Protein AF-A0A2V7Q7N5-F1 (afdb_monomer_lite)

pLDDT: mean 84.01, std 12.99, range [42.53, 97.25]

Radius of gyration: 24.1 Å; chains: 1; bounding box: 47×84×58 Å

Sequence (185 aa):
MAVRPLYDATTVRLKSSLTTWRRSVLQRFTAVDVVTLLYVAVATAAVLAFSGHDHASWDLLLTAHALLVTLVLIAPLARQAGPVGRFLGDWYPMLLLGALYAEVGVLNVDLGYQHDQVIQRLELWVFGSQLSYRWIREMPNPLLSWVLHACYLAYYAILYASPLGLWFSGRRDAARRTIFAVMVT

Structure (mmCIF, N/CA/C/O backbone):
data_AF-A0A2V7Q7N5-F1
#
_entry.id   AF-A0A2V7Q7N5-F1
#
loop_
_atom_site.group_PDB
_atom_site.id
_atom_site.type_symbol
_atom_site.label_atom_id
_atom_site.label_alt_id
_atom_site.label_comp_id
_atom_site.label_asym_id
_atom_site.label_entity_id
_atom_site.label_seq_id
_atom_site.pdbx_PDB_ins_code
_atom_site.Cartn_x
_atom_site.Cartn_y
_atom_site.Cartn_z
_atom_site.occupancy
_atom_site.B_iso_or_equiv
_atom_site.auth_seq_id
_atom_site.auth_comp_id
_atom_site.auth_asym_id
_atom_site.auth_atom_id
_atom_site.pdbx_PDB_model_num
ATOM 1 N N . MET A 1 1 ? -28.076 -61.919 15.377 1.00 42.53 1 MET A N 1
ATOM 2 C CA . MET A 1 1 ? -26.850 -61.313 15.939 1.00 42.53 1 MET A CA 1
ATOM 3 C C . MET A 1 1 ? -26.623 -59.992 15.208 1.00 42.53 1 MET A C 1
ATOM 5 O O . MET A 1 1 ? -26.161 -60.007 14.078 1.00 42.53 1 MET A O 1
ATOM 9 N N . ALA A 1 2 ? -27.106 -58.874 15.759 1.00 45.53 2 ALA A N 1
ATOM 10 C CA . ALA A 1 2 ? -27.069 -57.571 15.089 1.00 45.53 2 ALA A CA 1
ATOM 11 C C . ALA A 1 2 ? -25.802 -56.813 15.504 1.00 45.53 2 ALA A C 1
ATOM 13 O O . ALA A 1 2 ? -25.677 -56.389 16.652 1.00 45.53 2 ALA A O 1
ATOM 14 N N . VAL A 1 3 ? -24.858 -56.670 14.575 1.00 51.75 3 VAL A N 1
ATOM 15 C CA . VAL A 1 3 ? -23.660 -55.843 14.747 1.00 51.75 3 VAL A CA 1
ATOM 16 C C . VAL A 1 3 ? -24.106 -54.381 14.687 1.00 51.75 3 VAL A C 1
ATOM 18 O O . VAL A 1 3 ? -24.430 -53.868 13.619 1.00 51.75 3 VAL A O 1
ATOM 21 N N . ARG A 1 4 ? -24.184 -53.712 15.843 1.00 49.56 4 ARG A N 1
ATOM 22 C CA . ARG A 1 4 ? -24.338 -52.253 15.891 1.00 49.56 4 ARG A CA 1
ATOM 23 C C . ARG A 1 4 ? -23.038 -51.631 15.371 1.00 49.56 4 ARG A C 1
ATOM 25 O O . ARG A 1 4 ? -21.993 -51.914 15.957 1.00 49.56 4 ARG A O 1
ATOM 32 N N . PRO A 1 5 ? -23.063 -50.792 14.322 1.00 54.00 5 PRO A N 1
ATOM 33 C CA . PRO A 1 5 ? -21.882 -50.034 13.954 1.00 54.00 5 PRO A CA 1
ATOM 34 C C . PRO A 1 5 ? -21.575 -49.076 15.106 1.00 54.00 5 PRO A C 1
ATOM 36 O O . PRO A 1 5 ? -22.459 -48.355 15.578 1.00 54.00 5 PRO A O 1
ATOM 39 N N . LEU A 1 6 ? -20.336 -49.115 15.593 1.00 54.38 6 LEU A N 1
ATOM 40 C CA . LEU A 1 6 ? -19.803 -48.178 16.573 1.00 54.38 6 LEU A CA 1
ATOM 41 C C . LEU A 1 6 ? -19.786 -46.795 15.903 1.00 54.38 6 LEU A C 1
ATOM 43 O O . LEU A 1 6 ? -18.828 -46.424 15.232 1.00 54.38 6 LEU A O 1
ATOM 47 N N . TYR A 1 7 ? -20.909 -46.082 15.979 1.00 55.09 7 TYR A N 1
ATOM 48 C CA . TYR A 1 7 ? -21.031 -44.730 15.457 1.00 55.09 7 TYR A CA 1
ATOM 49 C C . TYR A 1 7 ? -20.081 -43.861 16.279 1.00 55.09 7 TYR A C 1
ATOM 51 O O . TYR A 1 7 ? -20.274 -43.666 17.479 1.00 55.09 7 TYR A O 1
ATOM 59 N N . ASP A 1 8 ? -19.005 -43.432 15.635 1.00 58.22 8 ASP A N 1
ATOM 60 C CA . ASP A 1 8 ? -17.850 -42.770 16.225 1.00 58.22 8 ASP A CA 1
ATOM 61 C C . ASP A 1 8 ? -18.215 -41.343 16.682 1.00 58.22 8 ASP A C 1
ATOM 63 O O . ASP A 1 8 ? -17.939 -40.328 16.041 1.00 58.22 8 ASP A O 1
ATOM 67 N N . ALA A 1 9 ? -18.935 -41.266 17.804 1.00 60.16 9 ALA A N 1
ATOM 68 C CA . ALA A 1 9 ? -19.423 -40.027 18.408 1.00 60.16 9 ALA A CA 1
ATOM 69 C C . ALA A 1 9 ? -18.274 -39.064 18.762 1.00 60.16 9 ALA A C 1
ATOM 71 O O . ALA A 1 9 ? -18.449 -37.844 18.776 1.00 60.16 9 ALA A O 1
ATOM 72 N N . THR A 1 10 ? -17.083 -39.612 18.998 1.00 61.56 10 THR A N 1
ATOM 73 C CA . THR A 1 10 ? -15.829 -38.899 19.244 1.00 61.56 10 THR A CA 1
ATOM 74 C C . THR A 1 10 ? -15.374 -38.087 18.036 1.00 61.56 10 THR A C 1
ATOM 76 O O . THR A 1 10 ? -15.098 -36.893 18.183 1.00 61.56 10 THR A O 1
ATOM 79 N N . THR A 1 11 ? -15.355 -38.669 16.832 1.00 61.25 11 THR A N 1
ATOM 80 C CA . THR A 1 11 ? -14.948 -37.933 15.623 1.00 61.25 11 THR A CA 1
ATOM 81 C C . THR A 1 11 ? -15.978 -36.894 15.192 1.00 61.25 11 THR A C 1
ATOM 83 O O . THR A 1 11 ? -15.596 -35.819 14.723 1.00 61.25 11 THR A O 1
ATOM 86 N N . VAL A 1 12 ? -17.272 -37.138 15.422 1.00 62.97 12 VAL A N 1
ATOM 87 C CA . VAL A 1 12 ? -18.334 -36.142 15.186 1.00 62.97 12 VAL A CA 1
ATOM 88 C C . VAL A 1 12 ? -18.193 -34.945 16.135 1.00 62.97 12 VAL A C 1
ATOM 90 O O . VAL A 1 12 ? -18.276 -33.797 15.691 1.00 62.97 12 VAL A O 1
ATOM 93 N N . ARG A 1 13 ? -17.912 -35.185 17.424 1.00 63.94 13 ARG A N 1
ATOM 94 C CA . ARG A 1 13 ? -17.726 -34.127 18.432 1.00 63.94 13 ARG A CA 1
ATOM 95 C C . ARG A 1 13 ? -16.475 -33.287 18.167 1.00 63.94 13 ARG A C 1
ATOM 97 O O . ARG A 1 13 ? -16.548 -32.065 18.232 1.00 63.94 13 ARG A O 1
ATOM 104 N N . LEU A 1 14 ? -15.362 -33.917 17.787 1.00 65.19 14 LEU A N 1
ATOM 105 C CA . LEU A 1 14 ? -14.126 -33.228 17.387 1.00 65.19 14 LEU A CA 1
ATOM 106 C C . LEU A 1 14 ? -14.324 -32.359 16.139 1.00 65.19 14 LEU A C 1
ATOM 108 O O . LEU A 1 14 ? -13.950 -31.186 16.144 1.00 65.19 14 LEU A O 1
ATOM 112 N N . LYS A 1 15 ? -14.966 -32.894 15.091 1.00 63.59 15 LYS A N 1
ATOM 113 C CA . LYS A 1 15 ? -15.285 -32.124 13.876 1.00 63.59 15 LYS A CA 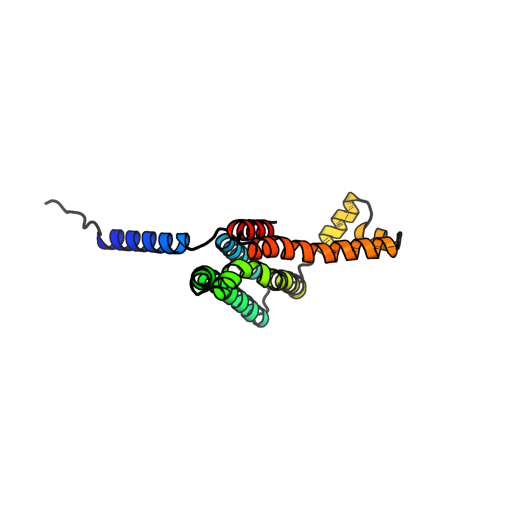1
ATOM 114 C C . LYS A 1 15 ? -16.190 -30.929 14.189 1.00 63.59 15 LYS A C 1
ATOM 116 O O . LYS A 1 15 ? -15.906 -29.825 13.734 1.00 63.59 15 LYS A O 1
ATOM 121 N N . SER A 1 16 ? -17.216 -31.130 15.020 1.00 67.25 16 SER A N 1
ATOM 122 C CA . SER A 1 16 ? -18.122 -30.081 15.511 1.00 67.25 16 SER A CA 1
ATOM 123 C C . SER A 1 16 ? -17.376 -28.971 16.266 1.00 67.25 16 SER A C 1
ATOM 125 O O . SER A 1 16 ? -17.521 -27.787 15.937 1.00 67.25 16 SER A O 1
ATOM 127 N N . SER A 1 17 ? -16.517 -29.325 17.224 1.00 66.31 17 SER A N 1
ATOM 128 C CA . SER A 1 17 ? -15.721 -28.357 17.986 1.00 66.31 17 SER A CA 1
ATOM 129 C C . SER A 1 17 ? -14.757 -27.566 17.097 1.00 66.31 17 SER A C 1
ATOM 131 O O . SER A 1 17 ? -14.690 -26.343 17.216 1.00 66.31 17 SER A O 1
ATOM 133 N N . LEU A 1 18 ? -14.091 -28.224 16.143 1.00 67.75 18 LEU A N 1
ATOM 134 C CA . LEU A 1 18 ? -13.202 -27.569 15.178 1.00 67.75 18 LEU A CA 1
ATOM 135 C C . LEU A 1 18 ? -13.956 -26.607 14.257 1.00 67.75 18 LEU A C 1
ATOM 137 O O . LEU A 1 18 ? -13.499 -25.487 14.039 1.00 67.75 18 LEU A O 1
ATOM 141 N N . THR A 1 19 ? -15.133 -26.992 13.753 1.00 69.12 19 THR A N 1
ATOM 142 C CA . THR A 1 19 ? -15.960 -26.086 12.939 1.00 69.12 19 THR A CA 1
ATOM 143 C C . THR A 1 19 ? -16.448 -24.876 13.728 1.00 69.12 19 THR A C 1
ATOM 145 O O . THR A 1 19 ? -16.479 -23.773 13.189 1.00 69.12 19 THR A O 1
ATOM 148 N N . THR A 1 20 ? -16.778 -25.053 15.008 1.00 66.69 20 THR A N 1
ATOM 149 C CA . THR A 1 20 ? -17.287 -23.975 15.868 1.00 66.69 20 THR A CA 1
ATOM 150 C C . THR A 1 20 ? -16.176 -22.989 16.226 1.00 66.69 20 THR A C 1
ATOM 152 O O . THR A 1 20 ? -16.359 -21.778 16.113 1.00 66.69 20 THR A O 1
ATOM 155 N N . TRP A 1 21 ? -14.995 -23.504 16.569 1.00 62.97 21 TRP A N 1
ATOM 156 C CA . TRP A 1 21 ? -13.795 -22.705 16.805 1.00 62.97 21 TRP A CA 1
ATOM 157 C C . TRP A 1 21 ? -13.349 -21.958 15.544 1.00 62.97 21 TRP A C 1
ATOM 159 O O . TRP A 1 21 ? -13.151 -20.748 15.577 1.00 62.97 21 TRP A O 1
ATOM 169 N N . ARG A 1 22 ? -13.290 -22.640 14.394 1.00 65.19 22 ARG A N 1
ATOM 170 C CA . ARG A 1 22 ? -12.943 -22.013 13.112 1.00 65.19 22 ARG A CA 1
ATOM 171 C C . ARG A 1 22 ? -13.924 -20.896 12.756 1.00 65.19 22 ARG A C 1
ATOM 173 O O . ARG A 1 22 ? -13.504 -19.843 12.293 1.00 65.19 22 ARG A O 1
ATOM 180 N N . ARG A 1 23 ? -15.221 -21.089 13.011 1.00 64.12 23 ARG A N 1
ATOM 181 C CA . ARG A 1 23 ? -16.247 -20.065 12.778 1.00 64.12 23 ARG A CA 1
ATOM 182 C C . ARG A 1 23 ? -16.091 -18.870 13.718 1.00 64.12 23 ARG A C 1
ATOM 184 O O . ARG A 1 23 ? -16.234 -17.748 13.252 1.00 64.12 23 ARG A O 1
ATOM 191 N N . SER A 1 24 ? -15.756 -19.082 14.993 1.00 64.50 24 SER A N 1
ATOM 192 C CA . SER A 1 24 ? -15.551 -17.980 15.948 1.00 64.50 24 SER A CA 1
ATOM 193 C C . SER A 1 24 ? -14.288 -17.171 15.643 1.00 64.50 24 SER A C 1
ATOM 195 O O . SER A 1 24 ? -14.292 -15.949 15.771 1.00 64.50 24 SER A O 1
ATOM 197 N N . VAL A 1 25 ? -13.230 -17.838 15.178 1.00 65.75 25 VAL A N 1
ATOM 198 C CA . VAL A 1 25 ? -12.005 -17.196 14.695 1.00 65.75 25 VAL A CA 1
ATOM 199 C C . VAL A 1 25 ? -12.305 -16.383 13.434 1.00 65.75 25 VAL A C 1
ATOM 201 O O . VAL A 1 25 ? -12.010 -15.193 13.401 1.00 65.75 25 VAL A O 1
ATOM 204 N N . LEU A 1 26 ? -12.984 -16.974 12.444 1.00 66.69 26 LEU A N 1
ATOM 205 C CA . LEU A 1 26 ? -13.380 -16.290 11.205 1.00 66.69 26 LEU A CA 1
ATOM 206 C C . LEU A 1 26 ? -14.331 -15.109 11.440 1.00 66.69 26 LEU A C 1
ATOM 208 O O . LEU A 1 26 ? -14.227 -14.107 10.745 1.00 66.69 26 LEU A O 1
ATOM 212 N N . GLN A 1 27 ? -15.208 -15.176 12.443 1.00 73.62 27 GLN A N 1
ATOM 213 C CA . GLN A 1 27 ? -16.100 -14.068 12.808 1.00 73.62 27 GLN A CA 1
ATOM 214 C C . GLN A 1 27 ? -15.366 -12.832 13.342 1.00 73.62 27 GLN A C 1
ATOM 216 O O . GLN A 1 27 ? -15.937 -11.744 13.346 1.00 73.62 27 GLN A O 1
ATOM 221 N N . ARG A 1 28 ? -14.121 -12.977 13.809 1.00 80.38 28 ARG A N 1
ATOM 222 C CA . ARG A 1 28 ? -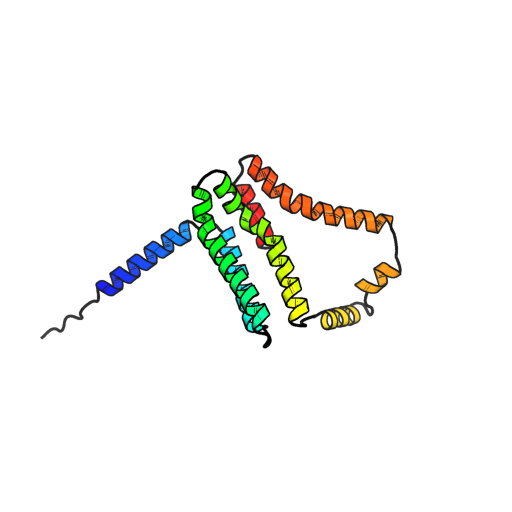13.309 -11.851 14.295 1.00 80.38 28 ARG A CA 1
ATOM 223 C C . ARG A 1 28 ? -12.566 -11.134 13.172 1.00 80.38 28 ARG A C 1
ATOM 225 O O . ARG A 1 28 ? -12.126 -10.002 13.372 1.00 80.38 28 ARG A O 1
ATOM 232 N N . PHE A 1 29 ? -12.415 -11.784 12.022 1.00 85.62 29 PHE A N 1
ATOM 233 C CA . PHE A 1 29 ? -11.744 -11.206 10.871 1.00 85.62 29 PHE A CA 1
ATOM 234 C C . PHE A 1 29 ? -12.670 -10.256 10.120 1.00 85.62 29 PHE A C 1
ATOM 236 O O . PHE A 1 29 ? -13.846 -10.528 9.883 1.00 85.62 29 PHE A O 1
ATOM 243 N N . THR A 1 30 ? -12.110 -9.120 9.731 1.00 89.62 30 THR A N 1
ATOM 244 C CA . THR A 1 30 ? -12.753 -8.184 8.814 1.00 89.62 30 THR A CA 1
ATOM 245 C C . THR A 1 30 ? -12.475 -8.599 7.368 1.00 89.62 30 THR A C 1
ATOM 247 O O . THR A 1 30 ? -11.542 -9.355 7.099 1.00 89.62 30 THR A O 1
ATOM 250 N N . ALA A 1 31 ? -13.250 -8.076 6.411 1.00 89.75 31 ALA A N 1
ATOM 251 C CA . ALA A 1 31 ? -13.007 -8.321 4.984 1.00 89.75 31 ALA A CA 1
ATOM 252 C C . ALA A 1 31 ? -11.587 -7.907 4.550 1.00 89.75 31 ALA A C 1
ATOM 254 O O . ALA A 1 31 ? -10.972 -8.583 3.732 1.00 89.75 31 ALA A O 1
ATOM 255 N N . VAL A 1 32 ? -11.056 -6.840 5.156 1.00 91.00 32 VAL A N 1
ATOM 256 C CA . VAL A 1 32 ? -9.676 -6.373 4.967 1.00 91.00 32 VAL A CA 1
ATOM 257 C C . VAL A 1 32 ? -8.676 -7.461 5.342 1.00 91.00 32 VAL A C 1
ATOM 259 O O . VAL A 1 32 ? -7.758 -7.732 4.584 1.00 91.00 32 VAL A O 1
ATOM 262 N N . ASP A 1 33 ? -8.875 -8.133 6.475 1.00 92.31 33 ASP A N 1
ATOM 263 C CA . ASP A 1 33 ? -7.948 -9.173 6.921 1.00 92.31 33 ASP A CA 1
ATOM 264 C C . ASP A 1 33 ? -7.956 -10.395 6.001 1.00 92.31 33 ASP A C 1
ATOM 266 O O . ASP A 1 33 ? -6.910 -10.976 5.727 1.00 92.31 33 ASP A O 1
ATOM 270 N N . VAL A 1 34 ? -9.135 -10.767 5.499 1.00 91.31 34 VAL A N 1
ATOM 271 C CA . VAL A 1 34 ? -9.277 -11.876 4.550 1.00 91.31 34 VAL A CA 1
ATOM 272 C C . VAL A 1 34 ? -8.568 -11.556 3.237 1.00 91.31 34 VAL A C 1
ATOM 274 O O . VAL A 1 34 ? -7.844 -12.405 2.724 1.00 91.31 34 VAL A O 1
ATOM 277 N N . VAL A 1 35 ? -8.741 -10.339 2.712 1.00 91.56 35 VAL A N 1
ATOM 278 C CA . VAL A 1 35 ? -8.057 -9.904 1.486 1.00 91.56 35 VAL A CA 1
ATOM 279 C C . VAL A 1 35 ? -6.551 -9.833 1.693 1.00 91.56 35 VAL A C 1
ATOM 281 O O . VAL A 1 35 ? -5.823 -10.338 0.847 1.00 91.56 35 VAL A O 1
ATOM 284 N N . THR A 1 36 ? -6.069 -9.305 2.820 1.00 91.19 36 THR A N 1
ATOM 285 C CA . THR A 1 36 ? -4.625 -9.273 3.088 1.00 91.19 36 THR A CA 1
ATOM 286 C C . THR A 1 36 ? -4.046 -10.682 3.202 1.00 91.19 36 THR A C 1
ATOM 288 O O . THR A 1 36 ? -2.997 -10.950 2.630 1.00 91.19 36 THR A O 1
ATOM 291 N N . LEU A 1 37 ? -4.727 -11.617 3.877 1.00 92.38 37 LEU A N 1
ATOM 292 C CA . LEU A 1 37 ? -4.284 -13.017 3.930 1.00 92.38 37 LEU A CA 1
ATOM 293 C C . LEU A 1 37 ? -4.269 -13.668 2.548 1.00 92.38 37 LEU A C 1
ATOM 295 O O . LEU A 1 37 ? -3.335 -14.402 2.239 1.00 92.38 37 LEU A O 1
ATOM 299 N N . LEU A 1 38 ? -5.287 -13.408 1.724 1.00 92.50 38 LEU A N 1
ATOM 300 C CA . LEU A 1 38 ? -5.333 -13.908 0.354 1.00 92.50 38 LEU A CA 1
ATOM 301 C C . LEU A 1 38 ? -4.178 -13.340 -0.473 1.00 92.50 38 LEU A C 1
ATOM 303 O O . LEU A 1 38 ? -3.493 -14.104 -1.144 1.00 92.50 38 LEU A O 1
ATOM 307 N N . TYR A 1 39 ? -3.936 -12.031 -0.384 1.00 90.19 39 TYR A N 1
ATOM 308 C CA . TYR A 1 39 ? -2.818 -11.370 -1.047 1.00 90.19 39 TYR A CA 1
ATOM 309 C C . TYR A 1 39 ? -1.487 -11.992 -0.624 1.00 90.19 39 TYR A C 1
ATOM 311 O O . TYR A 1 39 ? -0.736 -12.443 -1.478 1.00 90.19 39 TYR A O 1
ATOM 319 N N . VAL A 1 40 ? -1.229 -12.106 0.684 1.00 91.25 40 VAL A N 1
ATOM 320 C CA . VAL A 1 40 ? 0.013 -12.692 1.214 1.00 91.25 40 VAL A CA 1
ATOM 321 C C . VAL A 1 40 ? 0.158 -14.153 0.789 1.00 91.25 40 VAL A C 1
ATOM 323 O O . VAL A 1 40 ? 1.257 -14.580 0.455 1.00 91.25 40 VAL A O 1
ATOM 326 N N . ALA A 1 41 ? -0.928 -14.930 0.747 1.00 91.88 41 ALA A N 1
ATOM 327 C CA . ALA A 1 41 ? -0.886 -16.312 0.273 1.00 91.88 41 ALA A CA 1
ATOM 328 C C . ALA A 1 41 ? -0.536 -16.402 -1.219 1.00 91.88 41 ALA A C 1
ATOM 330 O O . ALA A 1 41 ? 0.283 -17.235 -1.603 1.00 91.88 41 ALA A O 1
ATOM 331 N N . VAL A 1 42 ? -1.128 -15.540 -2.051 1.00 89.81 42 VAL A N 1
ATOM 332 C CA . VAL A 1 42 ? -0.826 -15.462 -3.487 1.00 89.81 42 VAL A CA 1
ATOM 333 C C . VAL A 1 42 ? 0.607 -14.987 -3.713 1.00 89.81 42 VAL A C 1
ATOM 335 O O . VAL A 1 42 ? 1.312 -15.606 -4.502 1.00 89.81 42 VAL A O 1
ATOM 338 N N . ALA A 1 43 ? 1.057 -13.958 -2.992 1.00 87.19 43 ALA A N 1
ATOM 339 C CA . ALA A 1 43 ? 2.431 -13.466 -3.032 1.00 87.19 43 ALA A CA 1
ATOM 340 C C . ALA A 1 43 ? 3.415 -14.574 -2.637 1.00 87.19 43 ALA A C 1
ATOM 342 O O . ALA A 1 43 ? 4.281 -14.920 -3.430 1.00 87.19 43 ALA A O 1
ATOM 343 N N . THR A 1 44 ? 3.192 -15.252 -1.505 1.00 88.00 44 THR A N 1
ATOM 344 C CA . THR A 1 44 ? 4.021 -16.393 -1.072 1.00 88.00 44 THR A CA 1
ATOM 345 C C . THR A 1 44 ? 4.056 -17.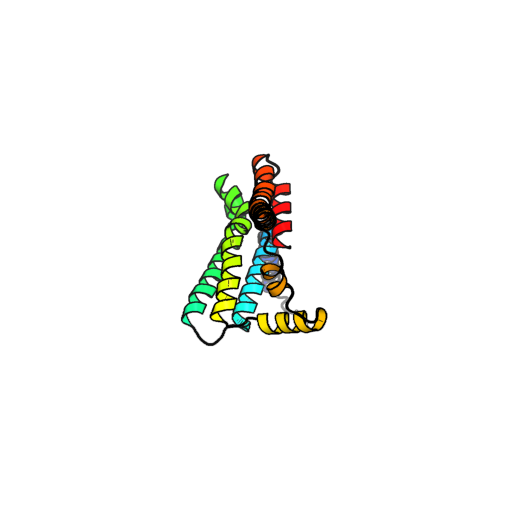497 -2.130 1.00 88.00 44 THR A C 1
ATOM 347 O O . THR A 1 44 ? 5.108 -18.068 -2.398 1.00 88.00 44 THR A O 1
ATOM 350 N N . ALA A 1 45 ? 2.913 -17.831 -2.736 1.00 87.31 45 ALA A N 1
ATOM 351 C CA . ALA A 1 45 ? 2.855 -18.854 -3.775 1.00 87.31 45 ALA A CA 1
ATOM 352 C C . ALA A 1 45 ? 3.612 -18.428 -5.039 1.00 87.31 45 ALA A C 1
ATOM 354 O O . ALA A 1 45 ? 4.302 -19.253 -5.631 1.00 87.31 45 ALA A O 1
ATOM 355 N N . ALA A 1 46 ? 3.506 -17.158 -5.435 1.00 81.56 46 ALA A N 1
ATOM 356 C CA . ALA A 1 46 ? 4.244 -16.601 -6.561 1.00 81.56 46 ALA A CA 1
ATOM 357 C C . ALA A 1 46 ? 5.749 -16.609 -6.287 1.00 81.56 46 ALA A C 1
ATOM 359 O O . ALA A 1 46 ? 6.498 -17.081 -7.134 1.00 81.56 46 ALA A O 1
ATOM 360 N N . VAL A 1 47 ? 6.168 -16.182 -5.091 1.00 79.12 47 VAL A N 1
ATOM 361 C CA . VAL A 1 47 ? 7.538 -16.325 -4.590 1.00 79.12 47 VAL A CA 1
ATOM 362 C C . VAL A 1 47 ? 7.968 -17.775 -4.796 1.00 79.12 47 VAL A C 1
ATOM 364 O O . VAL A 1 47 ? 8.738 -18.039 -5.704 1.00 79.12 47 VAL A O 1
ATOM 367 N N . LEU A 1 48 ? 7.351 -18.740 -4.108 1.00 82.50 48 LEU A N 1
ATOM 368 C CA . LEU A 1 48 ? 7.725 -20.159 -4.189 1.00 82.50 48 LEU A CA 1
ATOM 369 C C . LEU A 1 48 ? 7.733 -20.747 -5.614 1.00 82.50 48 LEU A C 1
ATOM 371 O O . LEU A 1 48 ? 8.539 -21.632 -5.894 1.00 82.50 48 LEU A O 1
ATOM 375 N N . ALA A 1 49 ? 6.834 -20.307 -6.498 1.00 80.06 49 ALA A N 1
ATOM 376 C CA . ALA A 1 49 ? 6.728 -20.815 -7.866 1.00 80.06 49 ALA A CA 1
ATOM 377 C C . ALA A 1 49 ? 7.778 -20.226 -8.820 1.00 80.06 49 ALA A C 1
ATOM 379 O O . ALA A 1 49 ? 8.201 -20.910 -9.752 1.00 80.06 49 ALA A O 1
ATOM 380 N N . PHE A 1 50 ? 8.174 -18.969 -8.611 1.00 73.50 50 PHE A N 1
ATOM 381 C CA . PHE A 1 50 ? 9.100 -18.247 -9.487 1.00 73.50 50 PHE A CA 1
ATOM 382 C C . PHE A 1 50 ? 10.507 -18.098 -8.887 1.00 73.50 50 PHE A C 1
ATOM 384 O O . PHE A 1 50 ? 11.413 -17.643 -9.582 1.00 73.50 50 PHE A O 1
ATOM 391 N N . SER A 1 51 ? 10.717 -18.535 -7.641 1.00 65.88 51 SER A N 1
ATOM 392 C CA . SER A 1 51 ? 12.007 -18.563 -6.952 1.00 65.88 51 SER A CA 1
ATOM 393 C C . SER A 1 51 ? 13.058 -19.434 -7.645 1.00 65.88 51 SER A C 1
ATOM 395 O O . SER A 1 51 ? 12.910 -20.651 -7.735 1.00 65.88 51 SER A O 1
ATOM 397 N N . GLY A 1 52 ? 14.167 -18.825 -8.081 1.00 61.59 52 GLY A N 1
ATOM 398 C CA . GLY A 1 52 ? 15.402 -19.530 -8.456 1.00 61.59 52 GLY A CA 1
ATOM 399 C C . GLY A 1 52 ? 16.162 -20.134 -7.255 1.00 61.59 52 GLY A C 1
ATOM 400 O O . GLY A 1 52 ? 15.700 -20.097 -6.122 1.00 61.59 52 GLY A O 1
ATOM 401 N N . HIS A 1 53 ? 17.366 -20.674 -7.483 1.00 60.31 53 HIS A N 1
ATOM 402 C CA . HIS A 1 53 ? 18.113 -21.507 -6.515 1.00 60.31 53 HIS A CA 1
ATOM 403 C C . HIS A 1 53 ? 18.846 -20.758 -5.365 1.00 60.31 53 HIS A C 1
ATOM 405 O O . HIS A 1 53 ? 19.584 -21.394 -4.615 1.00 60.31 53 HIS A O 1
ATOM 411 N N . ASP A 1 54 ? 18.709 -19.435 -5.204 1.00 66.19 54 ASP A N 1
ATOM 412 C CA . ASP A 1 54 ? 19.531 -18.665 -4.242 1.00 66.19 54 ASP A CA 1
ATOM 413 C C . ASP A 1 54 ? 18.964 -18.598 -2.804 1.00 66.19 54 ASP A C 1
ATOM 415 O O . ASP A 1 54 ? 18.284 -17.653 -2.425 1.00 66.19 54 ASP A O 1
ATOM 419 N N . HIS A 1 55 ? 19.239 -19.616 -1.987 1.00 63.06 55 HIS A N 1
ATOM 420 C CA . HIS A 1 55 ? 18.621 -19.878 -0.672 1.00 63.06 55 HIS A CA 1
ATOM 421 C C . HIS A 1 55 ? 18.630 -18.740 0.377 1.00 63.06 55 HIS A C 1
ATOM 423 O O . HIS A 1 55 ? 17.688 -18.656 1.163 1.00 63.06 55 HIS A O 1
ATOM 429 N N . ALA A 1 56 ? 19.630 -17.852 0.413 1.00 66.94 56 ALA A N 1
ATOM 430 C CA . ALA A 1 56 ? 19.795 -16.913 1.536 1.00 66.94 56 ALA A CA 1
ATOM 431 C C . ALA A 1 56 ? 18.808 -15.726 1.528 1.00 66.94 56 ALA A C 1
ATOM 433 O O . ALA A 1 56 ? 18.341 -15.297 2.585 1.00 66.94 56 ALA A O 1
ATOM 434 N N . SER A 1 57 ? 18.466 -15.190 0.353 1.00 69.12 57 SER A N 1
ATOM 435 C CA . SER A 1 57 ? 17.461 -14.123 0.214 1.00 69.12 57 SER A CA 1
ATOM 436 C C . SER A 1 57 ? 16.033 -14.657 0.409 1.00 69.12 57 SER A C 1
ATOM 438 O O . SER A 1 57 ? 15.165 -13.943 0.921 1.00 69.12 57 SER A O 1
ATOM 440 N N . TRP A 1 58 ? 15.805 -15.941 0.102 1.00 76.00 58 TRP A N 1
ATOM 441 C CA . TRP A 1 58 ? 14.521 -16.619 0.306 1.00 76.00 58 TRP A CA 1
ATOM 442 C C . TRP A 1 58 ? 14.145 -16.758 1.774 1.00 76.00 58 TRP A C 1
ATOM 444 O O . TRP A 1 58 ? 12.990 -16.520 2.123 1.00 76.00 58 TRP A O 1
ATOM 454 N N . ASP A 1 59 ? 15.101 -17.093 2.642 1.00 80.88 59 ASP A N 1
ATOM 455 C CA . ASP A 1 59 ? 14.834 -17.245 4.074 1.00 80.88 59 ASP A CA 1
ATOM 456 C C . ASP A 1 59 ? 14.324 -15.933 4.684 1.00 80.88 59 ASP A C 1
ATOM 458 O O . ASP A 1 59 ? 13.380 -15.932 5.480 1.00 80.88 59 ASP A O 1
ATOM 462 N N . LEU A 1 60 ? 14.885 -14.795 4.258 1.00 83.94 60 LEU A N 1
ATOM 463 C CA . LEU A 1 60 ? 14.436 -13.471 4.687 1.00 83.94 60 LEU A CA 1
ATOM 464 C C . LEU A 1 60 ? 13.023 -13.158 4.170 1.00 83.94 60 LEU A C 1
ATOM 466 O O . LEU A 1 60 ? 12.179 -12.710 4.948 1.00 83.94 60 LEU A O 1
ATOM 470 N N . LEU A 1 61 ? 12.747 -13.418 2.887 1.00 84.25 61 LEU A N 1
ATOM 471 C CA . LEU A 1 61 ? 11.428 -13.188 2.285 1.00 84.25 61 LEU A CA 1
ATOM 472 C C . LEU A 1 61 ? 10.347 -14.066 2.923 1.00 84.25 61 LEU A C 1
ATOM 474 O O . LEU A 1 61 ? 9.281 -13.565 3.280 1.00 84.25 61 LEU A O 1
ATOM 478 N N . LEU A 1 62 ? 10.614 -15.354 3.130 1.00 87.31 62 LEU A N 1
ATOM 479 C CA . LEU A 1 62 ? 9.686 -16.271 3.795 1.00 87.31 62 LEU A CA 1
ATOM 480 C C . LEU A 1 62 ? 9.464 -15.879 5.257 1.00 87.31 62 LEU A C 1
ATOM 482 O O . LEU A 1 62 ? 8.331 -15.923 5.742 1.00 87.31 62 LEU A O 1
ATOM 486 N N . THR A 1 63 ? 10.514 -15.427 5.946 1.00 90.19 63 THR A N 1
ATOM 487 C CA . THR A 1 63 ? 10.389 -14.876 7.301 1.00 90.19 63 THR A CA 1
ATOM 488 C C . THR A 1 63 ? 9.505 -13.630 7.298 1.00 90.19 63 THR A C 1
ATOM 490 O O . THR A 1 63 ? 8.611 -13.517 8.137 1.00 90.19 63 THR A O 1
ATOM 493 N N . ALA A 1 64 ? 9.677 -12.724 6.332 1.00 90.31 64 ALA A N 1
ATOM 494 C CA . ALA A 1 64 ? 8.823 -11.550 6.186 1.00 90.31 64 ALA A CA 1
ATOM 495 C C . ALA A 1 64 ? 7.354 -11.944 5.956 1.00 90.31 64 ALA A C 1
ATOM 497 O O . ALA A 1 64 ? 6.473 -11.417 6.633 1.00 90.31 64 ALA A O 1
ATOM 498 N N . HIS A 1 65 ? 7.079 -12.935 5.105 1.00 92.12 65 HIS A N 1
ATOM 499 C CA . HIS A 1 65 ? 5.725 -13.457 4.891 1.00 92.12 65 HIS A CA 1
ATOM 500 C C . HIS A 1 65 ? 5.132 -14.097 6.151 1.00 92.12 65 HIS A C 1
ATOM 502 O O . HIS A 1 65 ? 3.973 -13.850 6.484 1.00 92.12 65 HIS A O 1
ATOM 508 N N . ALA A 1 66 ? 5.917 -14.869 6.904 1.00 92.62 66 ALA A N 1
ATOM 509 C CA . ALA A 1 66 ? 5.475 -15.441 8.173 1.00 92.62 66 ALA A CA 1
ATOM 510 C C . ALA A 1 66 ? 5.140 -14.349 9.208 1.00 92.62 66 ALA A C 1
ATOM 512 O O . ALA A 1 66 ? 4.135 -14.446 9.922 1.00 92.62 66 ALA A O 1
ATOM 513 N N . LEU A 1 67 ? 5.939 -13.278 9.259 1.00 93.62 67 LEU A N 1
ATOM 514 C CA . LEU A 1 67 ? 5.670 -12.106 10.092 1.00 93.62 67 LEU A CA 1
ATOM 515 C C . LEU A 1 67 ? 4.410 -11.363 9.634 1.00 93.62 67 LEU A C 1
ATOM 517 O O . LEU A 1 67 ? 3.601 -10.986 10.481 1.00 93.62 67 LEU A O 1
ATOM 521 N N . LEU A 1 68 ? 4.195 -11.211 8.324 1.00 92.69 68 LEU A N 1
ATOM 522 C CA . LEU A 1 68 ? 2.979 -10.621 7.758 1.00 92.69 68 LEU A CA 1
ATOM 523 C C . LEU A 1 68 ? 1.741 -11.428 8.148 1.00 92.69 68 LEU A C 1
ATOM 525 O O . LEU A 1 68 ? 0.791 -10.862 8.683 1.00 92.69 68 LEU A O 1
ATOM 529 N N . VAL A 1 69 ? 1.759 -12.752 7.962 1.00 93.31 69 VAL A N 1
ATOM 530 C CA . VAL A 1 69 ? 0.659 -13.631 8.387 1.00 93.31 69 VAL A CA 1
ATOM 531 C C . VAL A 1 69 ? 0.405 -13.468 9.882 1.00 93.31 69 VAL A C 1
ATOM 533 O O . VAL A 1 69 ? -0.735 -13.250 10.288 1.00 93.31 69 VAL A O 1
ATOM 536 N N . THR A 1 70 ? 1.457 -13.505 10.702 1.00 92.94 70 THR A N 1
ATOM 537 C CA . THR A 1 70 ? 1.342 -13.312 12.154 1.00 92.94 70 THR A CA 1
ATOM 538 C C . THR A 1 70 ? 0.688 -11.972 12.482 1.00 92.94 70 THR A C 1
ATOM 540 O O . THR A 1 70 ? -0.239 -11.930 13.291 1.00 92.94 70 THR A O 1
ATOM 543 N N . LEU A 1 71 ? 1.102 -10.896 11.810 1.00 93.25 71 LEU A N 1
ATOM 544 C CA . LEU A 1 71 ? 0.533 -9.561 11.964 1.00 93.25 71 LEU A CA 1
ATOM 545 C C . LEU A 1 71 ? -0.969 -9.539 11.632 1.00 93.25 71 LEU A C 1
ATOM 547 O O . LEU A 1 71 ? -1.754 -8.982 12.403 1.00 93.25 71 LEU A O 1
ATOM 551 N N . VAL A 1 72 ? -1.397 -10.193 10.546 1.00 92.75 72 VAL A N 1
ATOM 552 C CA . VAL A 1 72 ? -2.829 -10.281 10.212 1.00 92.75 72 VAL A CA 1
ATOM 553 C C . VAL A 1 72 ? -3.598 -11.093 11.255 1.00 92.75 72 VAL A C 1
ATOM 555 O O . VAL A 1 72 ? -4.698 -10.707 11.650 1.00 92.75 72 VAL A O 1
ATOM 558 N N . LEU A 1 73 ? -3.023 -12.189 11.759 1.00 91.62 73 LEU A N 1
ATOM 559 C CA . LEU A 1 73 ? -3.664 -13.033 12.771 1.00 91.62 73 LEU A CA 1
ATOM 560 C C . LEU A 1 73 ? -3.843 -12.314 14.119 1.00 91.62 73 LEU A C 1
ATOM 562 O O . LEU A 1 73 ? -4.835 -12.556 14.810 1.00 91.62 73 LEU A O 1
ATOM 566 N N . ILE A 1 74 ? -2.927 -11.412 14.491 1.00 93.12 74 ILE A N 1
ATOM 567 C CA . ILE A 1 74 ? -3.041 -10.618 15.726 1.00 93.12 74 ILE A CA 1
ATOM 568 C C . ILE A 1 74 ? -3.897 -9.356 15.558 1.00 93.12 74 ILE A C 1
ATOM 570 O O . ILE A 1 74 ? -4.379 -8.826 16.561 1.00 93.12 74 ILE A O 1
ATOM 574 N N . ALA A 1 75 ? -4.141 -8.875 14.334 1.00 91.94 75 ALA A N 1
ATOM 575 C CA . ALA A 1 75 ? -4.891 -7.639 14.094 1.00 91.94 75 ALA A CA 1
ATOM 576 C C . ALA A 1 75 ? -6.294 -7.621 14.751 1.00 91.94 75 ALA A C 1
ATOM 578 O O . ALA A 1 75 ? -6.628 -6.626 15.404 1.00 91.94 75 ALA A O 1
ATOM 579 N N . PRO A 1 76 ? -7.110 -8.699 14.711 1.00 90.62 76 PRO A N 1
ATOM 580 C CA . PRO A 1 76 ? -8.389 -8.743 15.424 1.00 90.62 76 PRO A CA 1
ATOM 581 C C . PRO A 1 76 ? -8.268 -8.626 16.949 1.00 90.62 76 PRO A C 1
ATOM 583 O O . PRO A 1 76 ? -9.176 -8.099 17.598 1.00 90.62 76 PRO A O 1
ATOM 586 N N . LEU A 1 77 ? -7.166 -9.120 17.522 1.00 90.25 77 LEU A N 1
ATOM 587 C CA . LEU A 1 77 ? -6.876 -9.025 18.955 1.00 90.25 77 LEU A CA 1
ATOM 588 C C . LEU A 1 77 ? -6.425 -7.605 19.311 1.00 90.25 77 LEU A C 1
ATOM 590 O O . LEU A 1 77 ? -6.937 -7.016 20.263 1.00 90.25 77 LEU A O 1
ATOM 594 N N . ALA A 1 78 ? -5.547 -7.014 18.496 1.00 91.69 78 ALA A N 1
ATOM 595 C CA . ALA A 1 78 ? -5.082 -5.642 18.668 1.00 91.69 78 ALA A CA 1
ATOM 596 C C . ALA A 1 78 ? -6.254 -4.646 18.701 1.00 91.69 78 ALA A C 1
ATOM 598 O O . ALA A 1 78 ? -6.287 -3.759 19.556 1.00 91.69 78 ALA A O 1
ATOM 599 N N . ARG A 1 79 ? -7.288 -4.849 17.866 1.00 91.94 79 ARG A N 1
ATOM 600 C CA . ARG A 1 79 ? -8.489 -3.988 17.843 1.00 91.94 79 ARG A CA 1
ATOM 601 C C . ARG A 1 79 ? -9.269 -3.925 19.159 1.00 91.94 79 ARG A C 1
ATOM 603 O O . ARG A 1 79 ? -10.009 -2.958 19.385 1.00 91.94 79 ARG A O 1
ATOM 610 N N . GLN A 1 80 ? -9.103 -4.931 20.015 1.00 91.00 80 GLN A N 1
ATOM 611 C CA . GLN A 1 80 ? -9.774 -5.054 21.311 1.00 91.00 80 GLN A CA 1
ATOM 612 C C . GLN A 1 80 ? -8.913 -4.547 22.478 1.00 91.00 80 GLN A C 1
ATOM 614 O O . GLN A 1 80 ? -9.457 -4.267 23.541 1.00 91.00 80 GLN A O 1
ATOM 619 N N . ALA A 1 81 ? -7.601 -4.374 22.284 1.00 89.94 81 ALA A N 1
ATOM 620 C CA . ALA A 1 81 ? -6.653 -4.053 23.354 1.00 89.94 81 ALA A CA 1
ATOM 621 C C . ALA A 1 81 ? -6.676 -2.580 23.813 1.00 89.94 81 ALA A C 1
ATOM 623 O O . ALA A 1 81 ? -6.180 -2.264 24.890 1.00 89.94 81 ALA A O 1
ATOM 624 N N . GLY A 1 82 ? -7.231 -1.666 23.010 1.00 91.44 82 GLY A N 1
ATOM 625 C CA . GLY A 1 82 ? -7.322 -0.241 23.346 1.00 91.44 82 GLY A CA 1
ATOM 626 C C . GLY A 1 82 ? -7.320 0.674 22.116 1.00 91.44 82 GLY A C 1
ATOM 627 O O . GLY A 1 82 ? -7.383 0.183 20.987 1.00 91.44 82 GLY A O 1
ATOM 628 N N . PRO A 1 83 ? -7.235 2.007 22.297 1.00 91.00 83 P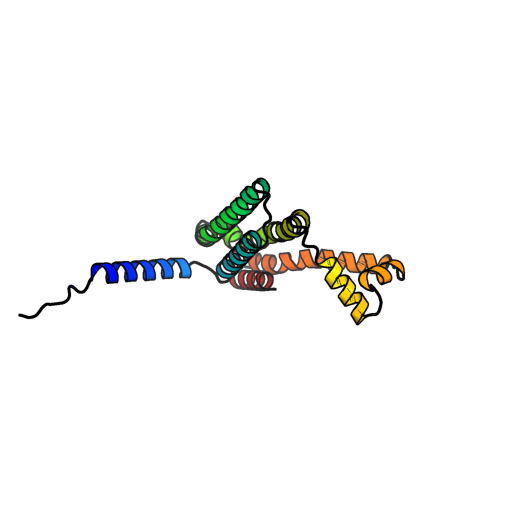RO A N 1
ATOM 629 C CA . PRO A 1 83 ? -7.283 2.971 21.194 1.00 91.00 83 PRO A CA 1
ATOM 630 C C . PRO A 1 83 ? -6.141 2.797 20.185 1.00 91.00 83 PRO A C 1
ATOM 632 O O . PRO A 1 83 ? -6.383 2.782 18.979 1.00 91.00 83 PRO A O 1
ATOM 635 N N . VAL A 1 84 ? -4.912 2.606 20.678 1.00 93.44 84 VAL A N 1
ATOM 636 C CA . VAL A 1 84 ? -3.717 2.407 19.840 1.00 93.44 84 VAL A CA 1
ATOM 637 C C . VAL A 1 84 ? -3.793 1.077 19.096 1.00 93.44 84 VAL A C 1
ATOM 639 O O . VAL A 1 84 ? -3.625 1.043 17.881 1.00 93.44 84 VAL A O 1
ATOM 642 N N . GLY A 1 85 ? -4.127 -0.012 19.796 1.00 93.19 85 GLY A N 1
ATOM 643 C CA . GLY A 1 85 ? -4.291 -1.326 19.171 1.00 93.19 85 GLY A CA 1
ATOM 644 C C . GLY A 1 85 ? -5.399 -1.343 18.113 1.00 93.19 85 GLY A C 1
ATOM 645 O O . GLY A 1 85 ? -5.260 -1.993 17.082 1.00 93.19 85 GLY A O 1
ATOM 646 N N . ARG A 1 86 ? -6.470 -0.566 18.312 1.00 91.62 86 ARG A N 1
ATOM 647 C CA . ARG A 1 86 ? -7.529 -0.370 17.315 1.00 91.62 86 ARG A CA 1
ATOM 648 C C . ARG A 1 86 ? -7.075 0.419 16.105 1.00 91.62 86 ARG A C 1
ATOM 650 O O . ARG A 1 86 ? -7.408 0.015 14.997 1.00 91.62 86 ARG A O 1
ATOM 657 N N . PHE A 1 87 ? -6.306 1.489 16.297 1.00 93.88 87 PHE A N 1
ATOM 658 C CA . PHE A 1 87 ? -5.695 2.200 15.179 1.00 93.88 87 PHE A CA 1
ATOM 659 C C . PHE A 1 87 ? -4.813 1.254 14.366 1.00 93.88 87 PHE A C 1
ATOM 661 O O . PHE A 1 87 ? -5.092 1.042 13.193 1.00 93.88 87 PHE A O 1
ATOM 668 N N . LEU A 1 88 ? -3.832 0.608 15.003 1.00 94.38 88 LEU A N 1
ATOM 669 C CA . LEU A 1 88 ? -2.904 -0.303 14.329 1.00 94.38 88 LEU A CA 1
ATOM 670 C C . LEU A 1 88 ? -3.629 -1.477 13.664 1.00 94.38 88 LEU A C 1
ATOM 672 O O . LEU A 1 88 ? -3.354 -1.792 12.514 1.00 94.38 88 LEU A O 1
ATOM 676 N N . GLY A 1 89 ? -4.605 -2.083 14.340 1.00 93.12 89 GLY A N 1
ATOM 677 C CA . GLY A 1 89 ? -5.390 -3.176 13.778 1.00 93.12 89 GLY A CA 1
ATOM 678 C C . GLY A 1 89 ? -6.268 -2.759 12.593 1.00 93.12 89 GLY A C 1
ATOM 679 O O . GLY A 1 89 ? -6.514 -3.572 11.713 1.00 93.12 89 GLY A O 1
ATOM 680 N N . ASP A 1 90 ? -6.748 -1.517 12.523 1.00 93.06 90 ASP A N 1
ATOM 681 C CA . ASP A 1 90 ? -7.480 -1.022 11.346 1.00 93.06 90 ASP A CA 1
ATOM 682 C C . ASP A 1 90 ? -6.533 -0.558 10.220 1.00 93.06 90 ASP A C 1
ATOM 684 O O . ASP A 1 90 ? -6.888 -0.663 9.048 1.00 93.06 90 ASP A O 1
ATOM 688 N N . TRP A 1 91 ? -5.341 -0.059 10.566 1.00 94.69 91 TRP A N 1
ATOM 689 C CA . TRP A 1 91 ? -4.414 0.615 9.647 1.00 94.69 91 TRP A CA 1
ATOM 690 C C . TRP A 1 91 ? -3.247 -0.229 9.149 1.00 94.69 91 TRP A C 1
ATOM 692 O O . TRP A 1 91 ? -2.581 0.193 8.204 1.00 94.69 91 TRP A O 1
ATOM 702 N N . TYR A 1 92 ? -2.993 -1.405 9.726 1.00 94.00 92 TYR A N 1
ATOM 703 C CA . TYR A 1 92 ? -1.842 -2.220 9.338 1.00 94.00 92 TYR A CA 1
ATOM 704 C C . TYR A 1 92 ? -1.726 -2.475 7.820 1.00 94.00 92 TYR A C 1
ATOM 706 O O . TYR A 1 92 ? -0.602 -2.383 7.341 1.00 94.00 92 TYR A O 1
ATOM 714 N N . PRO A 1 93 ? -2.795 -2.684 7.014 1.00 92.25 93 PRO A N 1
ATOM 715 C CA . PRO A 1 93 ? -2.622 -2.911 5.576 1.00 92.25 93 PRO A CA 1
ATOM 716 C C . PRO A 1 93 ? -2.073 -1.671 4.860 1.00 92.25 93 PRO A C 1
ATOM 718 O O . PRO A 1 93 ? -1.201 -1.775 4.006 1.00 92.25 93 PRO A O 1
ATOM 721 N N . MET A 1 94 ? -2.519 -0.476 5.266 1.00 93.19 94 MET A N 1
ATOM 722 C CA . MET A 1 94 ? -2.018 0.795 4.727 1.00 93.19 94 MET A CA 1
ATOM 723 C C . MET A 1 94 ? -0.561 1.055 5.123 1.00 93.19 94 MET A C 1
ATOM 725 O O . MET A 1 94 ? 0.190 1.650 4.352 1.00 93.19 94 MET A O 1
ATOM 729 N N . LEU A 1 95 ? -0.161 0.632 6.327 1.00 92.50 95 LEU A N 1
ATOM 730 C CA . LEU A 1 95 ? 1.226 0.731 6.795 1.00 92.50 95 LEU A CA 1
ATOM 731 C C . LEU A 1 95 ? 2.137 -0.260 6.062 1.00 92.50 95 LEU A C 1
ATOM 733 O O . LEU A 1 95 ? 3.291 0.053 5.785 1.00 92.50 95 LEU A O 1
ATOM 737 N N . LEU A 1 96 ? 1.608 -1.436 5.724 1.00 91.12 96 LEU A N 1
ATOM 738 C CA . LEU A 1 96 ? 2.323 -2.462 4.974 1.00 91.12 96 LEU A CA 1
ATOM 739 C C . LEU A 1 96 ? 2.447 -2.152 3.484 1.00 91.12 96 LEU A C 1
ATOM 741 O O . LEU A 1 96 ? 3.325 -2.717 2.846 1.00 91.12 96 LEU A O 1
ATOM 745 N N . LEU A 1 97 ? 1.623 -1.258 2.929 1.00 88.69 97 LEU A N 1
ATOM 746 C CA . LEU A 1 97 ? 1.571 -0.989 1.490 1.00 88.69 97 LEU A CA 1
ATOM 747 C C . LEU A 1 97 ? 2.953 -0.699 0.884 1.00 88.69 97 LEU A C 1
ATOM 749 O O . LEU A 1 97 ? 3.294 -1.247 -0.157 1.00 88.69 97 LEU A O 1
ATOM 753 N N . GLY A 1 98 ? 3.778 0.102 1.566 1.00 87.19 98 GLY A N 1
ATOM 754 C CA . GLY A 1 98 ? 5.144 0.385 1.118 1.00 87.19 98 GLY A CA 1
ATOM 755 C C . GLY A 1 98 ? 6.060 -0.844 1.139 1.00 87.19 98 GLY A C 1
ATOM 756 O O . GLY A 1 98 ? 6.850 -1.024 0.219 1.00 87.19 98 GLY A O 1
ATOM 757 N N . ALA A 1 99 ? 5.933 -1.706 2.152 1.00 87.50 99 ALA A N 1
ATOM 758 C CA . ALA A 1 99 ? 6.713 -2.940 2.254 1.00 87.50 99 ALA A CA 1
ATOM 759 C C . ALA A 1 99 ? 6.299 -3.963 1.184 1.00 87.50 99 ALA A C 1
ATOM 761 O O . ALA A 1 99 ? 7.160 -4.523 0.514 1.00 87.50 99 ALA A O 1
ATOM 762 N N . LEU A 1 100 ? 4.992 -4.141 0.974 1.00 87.19 100 LEU A N 1
ATOM 763 C CA . LEU A 1 100 ? 4.449 -5.015 -0.073 1.00 87.19 100 LEU A CA 1
ATOM 764 C C . LEU A 1 100 ? 4.808 -4.499 -1.475 1.00 87.19 100 LEU A C 1
ATOM 766 O O . LEU A 1 100 ? 5.118 -5.275 -2.370 1.00 87.19 100 LEU A O 1
ATOM 770 N N . TYR A 1 101 ? 4.832 -3.178 -1.673 1.00 85.75 101 TYR A N 1
ATOM 771 C CA . TYR A 1 101 ? 5.296 -2.591 -2.929 1.00 85.75 101 TYR A CA 1
ATOM 772 C C . TYR A 1 101 ? 6.804 -2.791 -3.143 1.00 85.75 101 TYR A C 1
ATOM 774 O O . TYR A 1 101 ? 7.237 -3.096 -4.251 1.00 85.75 101 TYR A O 1
ATOM 782 N N . ALA A 1 102 ? 7.615 -2.655 -2.089 1.00 85.25 102 ALA A N 1
ATOM 783 C CA . ALA A 1 102 ? 9.055 -2.897 -2.165 1.00 85.25 102 ALA A CA 1
ATOM 784 C C . ALA A 1 102 ? 9.383 -4.357 -2.515 1.00 85.25 102 ALA A C 1
ATOM 786 O O . ALA A 1 102 ? 10.349 -4.606 -3.234 1.00 85.25 102 ALA A O 1
ATOM 787 N N . GLU A 1 103 ? 8.558 -5.306 -2.070 1.00 84.31 103 GLU A N 1
ATOM 788 C CA . GLU A 1 103 ? 8.675 -6.723 -2.423 1.00 84.31 103 GLU A CA 1
ATOM 789 C C . GLU A 1 103 ? 8.634 -6.947 -3.941 1.00 84.31 103 GLU A C 1
ATOM 791 O O . GLU A 1 103 ? 9.448 -7.701 -4.466 1.00 84.31 103 GLU A O 1
ATOM 796 N N . VAL A 1 104 ? 7.773 -6.227 -4.672 1.00 81.19 104 VAL A N 1
ATOM 797 C CA . VAL A 1 104 ? 7.737 -6.277 -6.146 1.00 81.19 104 VAL A CA 1
ATOM 798 C C . VAL A 1 104 ? 9.090 -5.882 -6.742 1.00 81.19 104 VAL A C 1
ATOM 800 O O . VAL A 1 104 ? 9.533 -6.474 -7.723 1.00 81.19 104 VAL A O 1
ATOM 803 N N . GLY A 1 105 ? 9.769 -4.901 -6.142 1.00 78.19 105 GLY A N 1
ATOM 804 C CA . GLY A 1 105 ? 11.117 -4.499 -6.537 1.00 78.19 105 GLY A CA 1
ATOM 805 C C . GLY A 1 105 ? 12.146 -5.608 -6.316 1.00 78.19 105 GLY A C 1
ATOM 806 O O . GLY A 1 105 ? 12.902 -5.911 -7.234 1.00 78.19 105 GLY A O 1
ATOM 807 N N . VAL A 1 106 ? 12.134 -6.237 -5.136 1.00 76.81 106 VAL A N 1
ATOM 808 C CA . VAL A 1 106 ? 13.013 -7.374 -4.803 1.00 76.81 106 VAL A CA 1
ATOM 809 C C . VAL A 1 106 ? 12.789 -8.520 -5.788 1.00 76.81 106 VAL A C 1
ATOM 811 O O . VAL A 1 106 ? 13.734 -8.996 -6.407 1.00 76.81 106 VAL A O 1
ATOM 814 N N . LEU A 1 107 ? 11.530 -8.897 -6.029 1.00 73.94 107 LEU A N 1
ATOM 815 C CA . LEU A 1 107 ? 11.194 -9.965 -6.968 1.00 73.94 107 LEU A CA 1
ATOM 816 C C . LEU A 1 107 ? 11.609 -9.623 -8.402 1.00 73.94 107 LEU A C 1
ATOM 818 O O . LEU A 1 107 ? 12.203 -10.460 -9.069 1.00 73.94 107 LEU A O 1
ATOM 822 N N . ASN A 1 108 ? 11.366 -8.403 -8.882 1.00 74.31 108 ASN A N 1
ATOM 823 C CA . ASN A 1 108 ? 11.726 -8.023 -10.252 1.00 74.31 108 ASN A CA 1
ATOM 824 C C . ASN A 1 108 ? 13.240 -7.948 -10.486 1.00 74.31 108 ASN A C 1
ATOM 826 O O . ASN A 1 108 ? 13.707 -8.310 -11.568 1.00 74.31 108 ASN A O 1
ATOM 830 N N . VAL A 1 109 ? 13.999 -7.444 -9.510 1.00 69.31 109 VAL A N 1
ATOM 831 C CA . VAL A 1 109 ? 15.454 -7.282 -9.632 1.00 69.31 109 VAL A CA 1
ATOM 832 C C . VAL A 1 109 ? 16.163 -8.624 -9.458 1.00 69.31 109 VAL A C 1
ATOM 834 O O . VAL A 1 109 ? 16.993 -8.969 -10.298 1.00 69.31 109 VAL A O 1
ATOM 837 N N . ASP A 1 110 ? 15.798 -9.405 -8.439 1.00 62.41 110 ASP A N 1
ATOM 838 C CA . ASP A 1 110 ? 16.530 -10.623 -8.072 1.00 62.41 110 ASP A CA 1
ATOM 839 C C . ASP A 1 110 ? 16.121 -11.845 -8.910 1.00 62.41 110 ASP A C 1
ATOM 841 O O . ASP A 1 110 ? 16.937 -12.735 -9.146 1.00 62.41 110 ASP A O 1
ATOM 845 N N . LEU A 1 111 ? 14.884 -11.893 -9.426 1.00 58.31 111 LEU A N 1
ATOM 846 C CA . LEU A 1 111 ? 14.437 -12.981 -10.309 1.00 58.31 111 LEU A CA 1
ATOM 847 C C . LEU A 1 111 ? 14.751 -12.734 -11.790 1.00 58.31 111 LEU A C 1
ATOM 849 O O . LEU A 1 111 ? 14.530 -13.622 -12.613 1.00 58.31 111 LEU A O 1
ATOM 853 N N . GLY A 1 112 ? 15.214 -11.535 -12.164 1.00 55.47 112 GLY A N 1
ATOM 854 C CA . GLY A 1 112 ? 15.464 -11.169 -13.563 1.00 55.47 112 GLY A CA 1
ATOM 855 C C . GLY A 1 112 ? 14.212 -11.190 -14.456 1.00 55.47 112 GLY A C 1
ATOM 856 O O . GLY A 1 112 ? 14.324 -11.125 -15.682 1.00 55.47 112 GLY A O 1
ATOM 857 N N . TYR A 1 113 ? 13.015 -11.275 -13.865 1.00 57.38 113 TYR A N 1
ATOM 858 C CA . TYR A 1 113 ? 11.727 -11.294 -14.562 1.00 57.38 113 TYR A CA 1
ATOM 859 C C . TYR A 1 113 ? 11.303 -9.874 -14.954 1.00 57.38 113 TYR A C 1
ATOM 861 O O . TYR A 1 113 ? 10.307 -9.328 -14.491 1.00 57.38 113 TYR A O 1
ATOM 869 N N . GLN A 1 114 ? 12.061 -9.260 -15.857 1.00 64.50 114 GLN A N 1
ATOM 870 C CA . GLN A 1 114 ? 11.652 -8.021 -16.508 1.00 64.50 114 GLN A CA 1
ATOM 871 C C . GLN A 1 114 ? 10.850 -8.373 -17.763 1.00 64.50 114 GLN A C 1
ATOM 873 O O . GLN A 1 114 ? 11.398 -8.728 -18.809 1.00 64.50 114 GLN A O 1
ATOM 878 N N . HIS A 1 115 ? 9.521 -8.276 -17.681 1.00 65.50 115 HIS A N 1
ATOM 879 C CA . HIS A 1 115 ? 8.653 -8.371 -18.864 1.00 65.50 115 HIS A CA 1
ATOM 880 C C . HIS A 1 115 ? 8.765 -7.151 -19.791 1.00 65.50 115 HIS A C 1
ATOM 882 O O . HIS A 1 115 ? 8.102 -7.105 -20.829 1.00 65.50 115 HIS A O 1
ATOM 888 N N . ASP A 1 116 ? 9.649 -6.206 -19.471 1.00 76.50 116 ASP A N 1
ATOM 889 C CA . ASP A 1 116 ? 9.950 -4.996 -20.228 1.00 76.50 116 ASP A CA 1
ATOM 890 C C . ASP A 1 116 ? 10.123 -5.265 -21.722 1.00 76.50 116 ASP A C 1
ATOM 892 O O . ASP A 1 116 ? 9.559 -4.545 -22.536 1.00 76.50 116 ASP A O 1
ATOM 896 N N . GLN A 1 117 ? 10.817 -6.337 -22.113 1.00 84.38 117 GLN A N 1
ATOM 897 C CA . GLN A 1 117 ? 11.011 -6.672 -23.530 1.00 84.38 117 GLN A CA 1
ATOM 898 C C . GLN A 1 117 ? 9.715 -7.090 -24.233 1.00 84.38 117 GLN A C 1
ATOM 900 O O . GLN A 1 117 ? 9.496 -6.744 -25.394 1.00 84.38 117 GLN A O 1
ATOM 905 N N . VAL A 1 118 ? 8.844 -7.835 -23.550 1.00 89.00 118 VAL A N 1
ATOM 906 C CA . VAL A 1 118 ? 7.552 -8.258 -24.106 1.00 89.00 118 VAL A CA 1
ATOM 907 C C . VAL A 1 118 ? 6.643 -7.045 -24.268 1.00 89.00 118 VAL A C 1
ATOM 909 O O . VAL A 1 118 ? 6.067 -6.854 -25.337 1.00 89.00 118 VAL A O 1
ATOM 912 N N . ILE A 1 119 ? 6.576 -6.189 -23.245 1.00 89.75 119 ILE A N 1
ATOM 913 C CA . ILE A 1 119 ? 5.770 -4.965 -23.271 1.00 89.75 119 ILE A CA 1
ATOM 914 C C . ILE A 1 119 ? 6.296 -3.977 -24.316 1.00 89.75 119 ILE A C 1
ATOM 916 O O . ILE A 1 119 ? 5.511 -3.438 -25.087 1.00 89.75 119 ILE A O 1
ATOM 920 N N . GLN A 1 120 ? 7.612 -3.802 -24.431 1.00 89.88 120 GLN A N 1
ATOM 921 C CA . GLN A 1 120 ? 8.226 -2.952 -25.455 1.00 89.88 120 GLN A CA 1
ATOM 922 C C . GLN A 1 120 ? 7.953 -3.448 -26.878 1.00 89.88 120 GLN A C 1
ATOM 924 O O . GLN A 1 120 ? 7.716 -2.643 -27.778 1.00 89.88 120 GLN A O 1
ATOM 929 N N . ARG A 1 121 ? 7.977 -4.768 -27.109 1.00 91.88 121 ARG A N 1
ATOM 930 C CA . ARG A 1 121 ? 7.609 -5.348 -28.411 1.00 91.88 121 ARG A CA 1
ATOM 931 C C . ARG A 1 121 ? 6.126 -5.180 -28.700 1.00 91.88 121 ARG A C 1
ATOM 933 O O . ARG A 1 121 ? 5.777 -4.903 -29.841 1.00 91.88 121 ARG A O 1
ATOM 940 N N . LEU A 1 122 ? 5.273 -5.331 -27.688 1.00 93.56 122 LEU A N 1
ATOM 941 C CA . LEU A 1 122 ? 3.844 -5.073 -27.815 1.00 93.56 122 LEU A CA 1
ATOM 942 C C . LEU A 1 122 ? 3.591 -3.604 -28.171 1.00 93.56 122 LEU A C 1
ATOM 944 O O . LEU A 1 122 ? 2.852 -3.331 -29.107 1.00 93.56 122 LEU A O 1
ATOM 948 N N . GLU A 1 123 ? 4.244 -2.667 -27.485 1.00 94.25 123 GLU A N 1
ATOM 949 C CA . GLU A 1 123 ? 4.151 -1.234 -27.773 1.00 94.25 123 GLU A CA 1
ATOM 950 C C . GLU A 1 123 ? 4.599 -0.926 -29.208 1.00 94.25 123 GLU A C 1
ATOM 952 O O . GLU A 1 123 ? 3.871 -0.279 -29.962 1.00 94.25 123 GLU A O 1
ATOM 957 N N . LEU A 1 124 ? 5.746 -1.474 -29.623 1.00 94.62 124 LEU A N 1
ATOM 958 C CA . LEU A 1 124 ? 6.247 -1.348 -30.991 1.00 94.62 124 LEU A CA 1
ATOM 959 C C . LEU A 1 124 ? 5.271 -1.942 -32.016 1.00 94.62 124 LEU A C 1
ATOM 961 O O . LEU A 1 124 ? 5.096 -1.372 -33.088 1.00 94.62 124 LEU A O 1
ATOM 965 N N . TRP A 1 125 ? 4.635 -3.069 -31.699 1.00 95.88 125 TRP A N 1
ATOM 966 C CA . TRP A 1 125 ? 3.667 -3.719 -32.578 1.00 95.88 125 TRP A CA 1
ATOM 967 C C . TRP A 1 125 ? 2.368 -2.913 -32.713 1.00 95.88 125 TRP A C 1
ATOM 969 O O . TRP A 1 125 ? 1.876 -2.750 -33.826 1.00 95.88 125 TRP A O 1
ATOM 979 N N . VAL A 1 126 ? 1.836 -2.373 -31.610 1.00 96.31 126 VAL A N 1
ATOM 980 C CA . VAL A 1 126 ? 0.586 -1.592 -31.610 1.00 96.31 126 VAL A CA 1
ATOM 981 C C . VAL A 1 126 ? 0.782 -0.204 -32.223 1.00 96.31 126 VAL A C 1
ATOM 983 O O . VAL A 1 126 ? -0.050 0.244 -33.008 1.00 96.31 126 VAL A O 1
ATOM 986 N N . PHE A 1 127 ? 1.862 0.494 -31.865 1.00 94.75 127 PHE A N 1
ATOM 987 C CA . PHE A 1 127 ? 2.045 1.916 -32.179 1.00 94.75 127 PHE A CA 1
ATOM 988 C C . PHE A 1 127 ? 3.139 2.191 -33.216 1.00 94.75 127 PHE A C 1
ATOM 990 O O . PHE A 1 127 ? 3.388 3.348 -33.556 1.00 94.75 127 PHE A O 1
ATOM 997 N N . GLY A 1 128 ? 3.847 1.161 -33.688 1.00 94.38 128 GLY A N 1
ATOM 998 C CA . GLY A 1 128 ? 4.986 1.310 -34.602 1.00 94.38 128 GLY A CA 1
ATOM 999 C C . GLY A 1 128 ? 6.203 2.002 -33.975 1.00 94.38 128 GLY A C 1
ATOM 1000 O O . GLY A 1 128 ? 7.180 2.283 -34.666 1.00 94.38 128 GLY A O 1
ATOM 1001 N N . SER A 1 129 ? 6.160 2.315 -32.676 1.00 92.12 129 SER A N 1
ATOM 1002 C CA . SER A 1 129 ? 7.235 2.982 -31.940 1.00 92.12 129 SER A CA 1
ATOM 1003 C C . SER A 1 129 ? 7.089 2.773 -30.432 1.00 92.12 129 SER A C 1
ATOM 1005 O O . SER A 1 129 ? 6.021 2.398 -29.957 1.00 92.12 129 SER A O 1
ATOM 1007 N N . GLN A 1 130 ? 8.155 3.046 -29.676 1.00 92.50 130 GLN A N 1
ATOM 1008 C CA . GLN A 1 130 ? 8.112 3.090 -28.212 1.00 92.50 130 GLN A CA 1
ATOM 1009 C C . GLN A 1 130 ? 7.672 4.484 -27.740 1.00 92.50 130 GLN A C 1
ATOM 1011 O O . GLN A 1 130 ? 8.511 5.346 -27.455 1.00 92.50 130 GLN A O 1
ATOM 1016 N N . LEU A 1 131 ? 6.361 4.737 -27.725 1.00 90.50 131 LEU A N 1
ATOM 1017 C CA . LEU A 1 131 ? 5.772 6.030 -27.353 1.00 90.50 131 LEU A CA 1
ATOM 1018 C C . LEU A 1 131 ? 6.197 6.478 -25.952 1.00 90.50 131 LEU A C 1
ATOM 1020 O O . LEU A 1 131 ? 6.589 7.632 -25.777 1.00 90.50 131 LEU A O 1
ATOM 1024 N N . SER A 1 132 ? 6.183 5.560 -24.987 1.00 86.88 132 SER A N 1
ATOM 1025 C CA . SER A 1 132 ? 6.608 5.763 -23.599 1.00 86.88 132 SER A CA 1
ATOM 1026 C C . SER A 1 132 ? 7.993 6.414 -23.493 1.00 86.88 132 SER A C 1
ATOM 1028 O O . SER A 1 132 ? 8.217 7.298 -22.666 1.00 86.88 132 SER A O 1
ATOM 1030 N N . TYR A 1 133 ? 8.910 6.036 -24.385 1.00 86.50 133 TYR A N 1
ATOM 1031 C CA . TYR A 1 133 ? 10.289 6.513 -24.404 1.00 86.50 133 TYR A CA 1
ATOM 1032 C C . TYR A 1 133 ? 10.505 7.730 -25.308 1.00 86.50 133 TYR A C 1
ATOM 1034 O O . TYR A 1 133 ? 11.321 8.601 -24.989 1.00 86.50 133 TYR A O 1
ATOM 1042 N N . ARG A 1 134 ? 9.808 7.796 -26.449 1.00 90.69 134 ARG A N 1
ATOM 1043 C CA . ARG A 1 134 ? 9.955 8.896 -27.416 1.00 90.69 134 ARG A CA 1
ATOM 1044 C C . ARG A 1 134 ? 9.269 10.166 -26.944 1.00 90.69 134 ARG A C 1
ATOM 1046 O O . ARG A 1 134 ? 9.865 11.235 -27.030 1.00 90.69 134 ARG A O 1
ATOM 1053 N N . TRP A 1 135 ? 8.061 10.059 -26.396 1.00 88.31 135 TRP A N 1
ATOM 1054 C CA . TRP A 1 135 ? 7.244 11.228 -26.083 1.00 88.31 135 TRP A CA 1
ATOM 1055 C C . TRP A 1 135 ? 7.921 12.149 -25.063 1.00 88.31 135 TRP A C 1
ATOM 1057 O O . TRP A 1 135 ? 7.983 13.361 -25.268 1.00 88.31 135 TRP A O 1
ATOM 1067 N N . ILE A 1 136 ? 8.535 11.581 -24.022 1.00 86.12 136 ILE A N 1
ATOM 1068 C CA . ILE A 1 136 ? 9.236 12.372 -23.002 1.00 86.12 136 ILE A CA 1
ATOM 1069 C C . ILE A 1 136 ? 10.468 13.118 -23.547 1.00 86.12 136 ILE A C 1
ATOM 1071 O O . ILE A 1 136 ? 10.849 14.152 -23.004 1.00 86.12 136 ILE A O 1
ATOM 1075 N N . ARG A 1 137 ? 11.079 12.627 -24.635 1.00 88.44 137 ARG A N 1
ATOM 1076 C CA . ARG A 1 137 ? 12.233 13.268 -25.296 1.00 88.44 137 ARG A CA 1
ATOM 1077 C C . ARG A 1 137 ? 11.815 14.307 -26.320 1.00 88.44 137 ARG A C 1
ATOM 1079 O O . ARG A 1 137 ? 12.490 15.318 -26.465 1.00 88.44 137 ARG A O 1
ATOM 1086 N N . GLU A 1 138 ? 10.752 14.016 -27.063 1.00 91.88 138 GLU A N 1
ATOM 1087 C CA . GLU A 1 138 ? 10.289 14.842 -28.178 1.00 91.88 138 GLU A CA 1
ATOM 1088 C C . GLU A 1 138 ? 9.386 15.995 -27.698 1.00 91.88 138 GLU A C 1
ATOM 1090 O O . GLU A 1 138 ? 9.307 17.022 -28.366 1.00 91.88 138 GLU A O 1
ATOM 1095 N N . MET A 1 139 ? 8.764 15.886 -26.515 1.00 87.94 139 MET A N 1
ATOM 1096 C CA . MET A 1 139 ? 7.974 16.960 -25.889 1.00 87.94 139 MET A CA 1
ATOM 1097 C C . MET A 1 139 ? 8.425 17.271 -24.446 1.00 87.94 139 MET A C 1
ATOM 1099 O O . MET A 1 139 ? 7.652 17.093 -23.499 1.00 87.94 139 MET A O 1
ATOM 1103 N N . PRO A 1 140 ? 9.657 17.776 -24.238 1.00 88.25 140 PRO A N 1
ATOM 1104 C CA . PRO A 1 140 ? 10.135 18.152 -22.914 1.00 88.25 140 PRO A CA 1
ATOM 1105 C C . PRO A 1 140 ? 9.496 19.479 -22.474 1.00 88.25 140 PRO A C 1
ATOM 1107 O O . PRO A 1 140 ? 9.997 20.562 -22.768 1.00 88.25 140 PRO A O 1
ATOM 1110 N N . ASN A 1 141 ? 8.371 19.407 -21.759 1.00 92.25 141 ASN A N 1
ATOM 1111 C CA . ASN A 1 141 ? 7.710 20.570 -21.160 1.00 92.25 141 ASN A CA 1
ATOM 1112 C C . ASN A 1 141 ? 7.869 20.549 -19.623 1.00 92.25 141 ASN A C 1
ATOM 1114 O O . ASN A 1 141 ? 7.186 19.767 -18.952 1.00 92.25 141 ASN A O 1
ATOM 1118 N N . PRO A 1 142 ? 8.724 21.413 -19.037 1.00 92.44 142 PRO A N 1
ATOM 1119 C CA . PRO A 1 142 ? 8.975 21.428 -17.595 1.00 92.44 142 PRO A CA 1
ATOM 1120 C C . PRO A 1 142 ? 7.748 21.768 -16.748 1.00 92.44 142 PRO A C 1
ATOM 1122 O O . PRO A 1 142 ? 7.587 21.200 -15.671 1.00 92.44 142 PRO A O 1
ATOM 1125 N N . LEU A 1 143 ? 6.876 22.665 -17.224 1.00 95.38 143 LEU A N 1
ATOM 1126 C CA . LEU A 1 143 ? 5.669 23.052 -16.492 1.00 95.38 143 LEU A CA 1
ATOM 1127 C C . LEU A 1 143 ? 4.693 21.878 -16.412 1.00 95.38 143 LEU A C 1
ATOM 1129 O O . LEU A 1 143 ? 4.202 21.556 -15.333 1.00 95.38 143 LEU A O 1
ATOM 1133 N N . LEU A 1 144 ? 4.459 21.209 -17.545 1.00 92.75 144 LEU A N 1
ATOM 1134 C CA . LEU A 1 144 ? 3.630 20.008 -17.582 1.00 92.75 144 LEU A CA 1
ATOM 1135 C C . LEU A 1 144 ? 4.216 18.914 -16.684 1.00 92.75 144 LEU A C 1
ATOM 1137 O O . LEU A 1 144 ? 3.485 18.321 -15.897 1.00 92.75 144 LEU A O 1
ATOM 1141 N N . SER A 1 145 ? 5.531 18.689 -16.749 1.00 91.50 145 SER A N 1
ATOM 1142 C CA . SER A 1 145 ? 6.211 17.723 -15.881 1.00 91.50 145 SER A CA 1
ATOM 1143 C C . SER A 1 145 ? 5.993 18.040 -14.398 1.00 91.50 145 SER A C 1
ATOM 1145 O O . SER A 1 145 ? 5.621 17.152 -13.635 1.00 91.50 145 SER A O 1
ATOM 1147 N N . TRP A 1 146 ? 6.135 19.306 -13.993 1.00 95.81 146 TRP A N 1
ATOM 1148 C CA . TRP A 1 146 ? 5.876 19.745 -12.619 1.00 95.81 146 TRP A CA 1
ATOM 1149 C C . TRP A 1 146 ? 4.438 19.478 -12.176 1.00 95.81 146 TRP A C 1
ATOM 1151 O O . TRP A 1 146 ? 4.224 18.955 -11.084 1.00 95.81 146 TRP A O 1
ATOM 1161 N N . VAL A 1 147 ? 3.456 19.798 -13.023 1.00 97.06 147 VAL A N 1
ATOM 1162 C CA . VAL A 1 147 ? 2.038 19.539 -12.736 1.00 97.06 147 VAL A CA 1
ATOM 1163 C C . VAL A 1 147 ? 1.785 18.042 -12.571 1.00 97.06 147 VAL A C 1
ATOM 1165 O O . VAL A 1 147 ? 1.167 17.636 -11.591 1.00 97.06 147 VAL A O 1
ATOM 1168 N N . LEU A 1 148 ? 2.307 17.209 -13.475 1.00 94.31 148 LEU A N 1
ATOM 1169 C CA . LEU A 1 148 ? 2.139 15.756 -13.404 1.00 94.31 148 LEU A CA 1
ATOM 1170 C C . LEU A 1 148 ? 2.784 15.164 -12.142 1.00 94.31 148 LEU A C 1
ATOM 1172 O O . LEU A 1 148 ? 2.154 14.349 -11.469 1.00 94.31 148 LEU A O 1
ATOM 1176 N N . HIS A 1 149 ? 3.984 15.613 -11.762 1.00 94.94 149 HIS A N 1
ATOM 1177 C CA . HIS A 1 149 ? 4.631 15.188 -10.515 1.00 94.94 149 HIS A CA 1
ATOM 1178 C C . HIS A 1 149 ? 3.866 15.663 -9.275 1.00 94.94 149 HIS A C 1
ATOM 1180 O O . HIS A 1 149 ? 3.740 14.910 -8.311 1.00 94.94 149 HIS A O 1
ATOM 1186 N N . ALA A 1 150 ? 3.315 16.880 -9.292 1.00 97.25 150 ALA A N 1
ATOM 1187 C CA . ALA A 1 150 ? 2.479 17.376 -8.203 1.00 97.25 150 ALA A CA 1
ATOM 1188 C C . ALA A 1 150 ? 1.189 16.553 -8.064 1.00 97.25 150 ALA A C 1
ATOM 1190 O O . ALA A 1 150 ? 0.822 16.182 -6.950 1.00 97.25 150 ALA A O 1
ATOM 1191 N N . CYS A 1 151 ? 0.534 16.201 -9.176 1.00 97.12 151 CYS A N 1
ATOM 1192 C CA . CYS A 1 151 ? -0.616 15.295 -9.180 1.00 97.12 151 CYS A CA 1
ATOM 1193 C C . CYS A 1 151 ? -0.249 13.902 -8.648 1.00 97.12 151 CYS A C 1
ATOM 1195 O O . CYS A 1 151 ? -0.990 13.342 -7.841 1.00 97.12 151 CYS A O 1
ATOM 1197 N N . TYR A 1 152 ? 0.906 13.367 -9.050 1.00 95.12 152 TYR A N 1
ATOM 1198 C CA . TYR A 1 152 ? 1.410 12.083 -8.564 1.00 95.12 152 TYR A CA 1
ATOM 1199 C C . TYR A 1 152 ? 1.700 12.104 -7.056 1.00 95.12 152 TYR A C 1
ATOM 1201 O O . TYR A 1 152 ? 1.313 11.194 -6.329 1.00 95.12 152 TYR A O 1
ATOM 1209 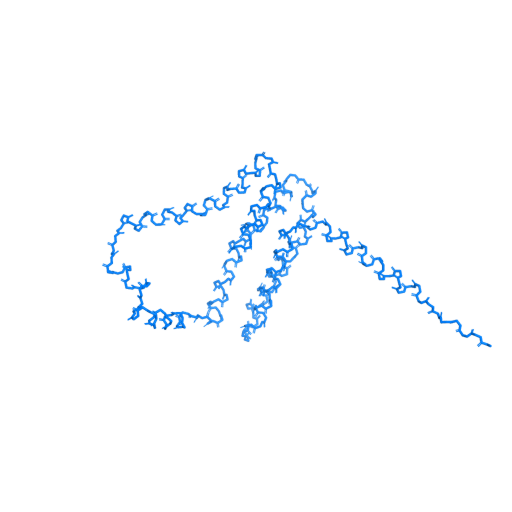N N . LEU A 1 153 ? 2.308 13.177 -6.545 1.00 95.75 153 LEU A N 1
ATOM 1210 C CA . LEU A 1 153 ? 2.521 13.346 -5.108 1.00 95.75 153 LEU A CA 1
ATOM 1211 C C . LEU A 1 153 ? 1.189 13.485 -4.352 1.00 95.75 153 LEU A C 1
ATOM 1213 O O . LEU A 1 153 ? 0.996 12.874 -3.298 1.00 95.75 153 LEU A O 1
ATOM 1217 N N . ALA A 1 154 ? 0.253 14.262 -4.901 1.00 96.38 154 ALA A N 1
ATOM 1218 C CA . ALA A 1 154 ? -1.070 14.459 -4.323 1.00 96.38 154 ALA A CA 1
ATOM 1219 C C . ALA A 1 154 ? -1.873 13.153 -4.249 1.00 96.38 154 ALA A C 1
ATOM 1221 O O . ALA A 1 154 ? -2.632 12.973 -3.299 1.00 96.38 154 ALA A O 1
ATOM 1222 N N . TYR A 1 155 ? -1.679 12.223 -5.191 1.00 92.94 155 TYR A N 1
ATOM 1223 C CA . TYR A 1 155 ? -2.300 10.899 -5.145 1.00 92.94 155 TYR A CA 1
ATOM 1224 C C . TYR A 1 155 ? -1.986 10.169 -3.833 1.00 92.94 155 TYR A C 1
ATOM 1226 O O . TYR A 1 155 ? -2.916 9.708 -3.173 1.00 92.94 155 TYR A O 1
ATOM 1234 N N . TYR A 1 156 ? -0.727 10.146 -3.382 1.00 91.12 156 TYR A N 1
ATOM 1235 C CA . TYR A 1 156 ? -0.380 9.527 -2.097 1.00 91.12 156 TYR A CA 1
ATOM 1236 C C . TYR A 1 156 ? -1.036 10.239 -0.914 1.00 91.12 156 TYR A C 1
ATOM 1238 O O . TYR A 1 156 ? -1.542 9.591 0.002 1.00 91.12 156 TYR A O 1
ATOM 1246 N N . ALA A 1 157 ? -1.086 11.573 -0.941 1.00 93.50 157 ALA A N 1
ATOM 1247 C CA . ALA A 1 157 ? -1.763 12.331 0.104 1.00 93.50 157 ALA A CA 1
ATOM 1248 C C . ALA A 1 157 ? -3.257 11.979 0.166 1.00 93.50 157 ALA A C 1
ATOM 1250 O O . ALA A 1 157 ? -3.767 11.689 1.243 1.00 93.50 157 ALA A O 1
ATOM 1251 N N . ILE A 1 158 ? -3.948 11.938 -0.976 1.00 91.94 158 ILE A N 1
ATOM 1252 C CA . ILE A 1 158 ? -5.374 11.591 -1.068 1.00 91.94 158 ILE A CA 1
ATOM 1253 C C . ILE A 1 158 ? -5.618 10.150 -0.605 1.00 91.94 158 ILE A C 1
ATOM 1255 O O . ILE A 1 158 ? -6.553 9.901 0.164 1.00 91.94 158 ILE A O 1
ATOM 1259 N N . LEU A 1 159 ? -4.755 9.224 -1.034 1.00 92.75 159 LEU A N 1
ATOM 1260 C CA . LEU A 1 159 ? -4.825 7.800 -0.715 1.00 92.75 159 LEU A CA 1
ATOM 1261 C C . LEU A 1 159 ? -4.844 7.556 0.801 1.00 92.75 159 LEU A C 1
ATOM 1263 O O . LEU A 1 159 ? -5.677 6.797 1.292 1.00 92.75 159 LEU A O 1
ATOM 1267 N N . TYR A 1 160 ? -3.975 8.240 1.551 1.00 94.00 160 TYR A N 1
ATOM 1268 C CA . TYR A 1 160 ? -3.914 8.124 3.010 1.00 94.00 160 TYR A CA 1
ATOM 1269 C C . TYR A 1 160 ? -4.917 9.044 3.721 1.00 94.00 160 TYR A C 1
ATOM 1271 O O . TYR A 1 160 ? -5.546 8.630 4.696 1.00 94.00 160 TYR A O 1
ATOM 1279 N N . ALA A 1 161 ? -5.117 10.275 3.245 1.00 94.06 161 ALA A N 1
ATOM 1280 C CA . ALA A 1 161 ? -5.970 11.259 3.911 1.00 94.06 161 ALA A CA 1
ATOM 1281 C C . ALA A 1 161 ? -7.446 10.845 3.937 1.00 94.06 161 ALA A C 1
ATOM 1283 O O . ALA A 1 161 ? -8.128 11.104 4.928 1.00 94.06 161 ALA A O 1
ATOM 1284 N N . SER A 1 162 ? -7.943 10.178 2.891 1.00 92.94 162 SER A N 1
ATOM 1285 C CA . SER A 1 162 ? -9.345 9.749 2.804 1.00 92.94 162 SER A CA 1
ATOM 1286 C C . SER A 1 162 ? -9.763 8.807 3.951 1.00 92.94 162 SER A C 1
ATOM 1288 O O . SER A 1 162 ? -10.646 9.176 4.740 1.00 92.94 162 SER A O 1
ATOM 1290 N N . PRO A 1 163 ? -9.129 7.629 4.146 1.00 94.88 163 PRO A N 1
ATOM 1291 C CA . PRO A 1 163 ? -9.447 6.775 5.287 1.00 94.88 163 PRO A CA 1
ATOM 1292 C C . PRO A 1 163 ? -9.075 7.428 6.626 1.00 94.88 163 PRO A C 1
ATOM 1294 O O . PRO A 1 163 ? -9.777 7.207 7.613 1.00 94.88 163 PRO A O 1
ATOM 1297 N N . LEU A 1 164 ? -8.032 8.266 6.678 1.00 95.38 164 LEU A N 1
ATOM 1298 C CA . LEU A 1 164 ? -7.581 8.945 7.902 1.00 95.38 164 LEU A CA 1
ATOM 1299 C C . LEU A 1 164 ? -8.601 9.962 8.417 1.00 95.38 164 LEU A C 1
ATOM 1301 O O . LEU A 1 164 ? -8.963 9.924 9.593 1.00 95.38 164 LEU A O 1
ATOM 1305 N N . GLY A 1 165 ? -9.136 10.807 7.537 1.00 95.06 165 GLY A N 1
ATOM 1306 C CA . GLY A 1 165 ? -10.179 11.774 7.872 1.00 95.06 165 GLY A CA 1
ATOM 1307 C C . GLY A 1 165 ? -11.458 11.099 8.369 1.00 95.06 165 GLY A C 1
ATOM 1308 O O . GLY A 1 165 ? -12.030 11.512 9.381 1.00 95.06 165 GLY A O 1
ATOM 1309 N N . LEU A 1 166 ? -11.876 10.006 7.717 1.00 95.38 166 LEU A N 1
ATOM 1310 C CA . LEU A 1 166 ? -13.014 9.191 8.161 1.00 95.38 166 LEU A CA 1
ATOM 1311 C C . LEU A 1 166 ? -12.756 8.543 9.524 1.00 95.38 166 LEU A C 1
ATOM 1313 O O . LEU A 1 166 ? -13.647 8.527 10.377 1.00 95.38 166 LEU A O 1
ATOM 1317 N N . TRP A 1 167 ? -11.539 8.040 9.743 1.00 94.75 167 TRP A N 1
ATOM 1318 C CA . TRP A 1 167 ? -11.134 7.437 11.006 1.00 94.75 167 TRP A CA 1
ATOM 1319 C C . TRP A 1 167 ? -11.216 8.484 12.127 1.00 94.75 167 TRP A C 1
ATOM 1321 O O . TRP A 1 167 ? -11.963 8.282 13.083 1.00 94.75 167 TRP A O 1
ATOM 1331 N N . PHE A 1 168 ? -10.569 9.645 11.987 1.00 94.62 168 PHE A N 1
ATOM 1332 C CA . PHE A 1 168 ? -10.600 10.709 13.002 1.00 94.62 168 PHE A CA 1
ATOM 1333 C C . PHE A 1 168 ? -11.991 11.301 13.249 1.00 94.62 168 PHE A C 1
ATOM 1335 O O . PHE A 1 168 ? -12.306 11.651 14.382 1.00 94.62 168 PHE A O 1
ATOM 1342 N N . SER A 1 169 ? -12.863 11.295 12.241 1.00 95.62 169 SER A N 1
ATOM 1343 C CA . SER A 1 169 ? -14.267 11.710 12.367 1.00 95.62 169 SER A CA 1
ATOM 1344 C C . SER A 1 169 ? -15.158 10.671 13.071 1.00 95.62 169 SER A C 1
ATOM 1346 O O . SER A 1 169 ? -16.378 10.806 13.094 1.00 95.62 169 SER A O 1
ATOM 1348 N N . GLY A 1 170 ? -14.586 9.580 13.593 1.00 92.88 170 GLY A N 1
ATOM 1349 C CA . GLY A 1 170 ? -15.321 8.507 14.267 1.00 92.88 170 GLY A CA 1
ATOM 1350 C C . GLY A 1 170 ? -16.037 7.538 13.320 1.00 92.88 170 GLY A C 1
ATOM 1351 O O . GLY A 1 170 ? -16.585 6.536 13.778 1.00 92.88 170 GLY A O 1
ATOM 1352 N N . ARG A 1 171 ? -15.977 7.755 11.999 1.00 93.75 171 ARG A N 1
ATOM 1353 C CA . ARG A 1 171 ? -16.618 6.926 10.962 1.00 93.75 171 ARG A CA 1
ATOM 1354 C C . ARG A 1 171 ? -15.760 5.701 10.625 1.00 93.75 171 ARG A C 1
ATOM 1356 O O . ARG A 1 171 ? -15.347 5.500 9.484 1.00 93.75 171 ARG A O 1
ATOM 1363 N N . ARG A 1 172 ? -15.486 4.869 11.634 1.00 90.56 172 ARG A N 1
ATOM 1364 C CA . ARG A 1 172 ? -14.522 3.751 11.558 1.00 90.56 172 ARG A CA 1
ATOM 1365 C C . ARG A 1 172 ? -14.879 2.714 10.495 1.00 90.56 172 ARG A C 1
ATOM 1367 O O . ARG A 1 172 ? -14.001 2.264 9.769 1.00 90.56 172 ARG A O 1
ATOM 1374 N N . ASP A 1 173 ? -16.157 2.370 10.363 1.00 90.50 173 ASP A N 1
ATOM 1375 C CA . ASP A 1 173 ? -16.594 1.396 9.356 1.00 90.50 173 ASP A CA 1
ATOM 1376 C C . ASP A 1 173 ? -16.439 1.926 7.932 1.00 90.50 173 ASP A C 1
ATOM 1378 O O . ASP A 1 173 ? -16.060 1.175 7.036 1.00 90.50 173 ASP A O 1
ATOM 1382 N N . ALA A 1 174 ? -16.668 3.226 7.724 1.00 92.88 174 ALA A N 1
ATOM 1383 C CA . ALA A 1 174 ? -16.413 3.863 6.438 1.00 92.88 174 ALA A CA 1
ATOM 1384 C C . ALA A 1 174 ? -14.910 3.868 6.124 1.00 92.88 174 ALA A C 1
ATOM 1386 O O . ALA A 1 174 ? -14.530 3.477 5.028 1.00 92.88 174 ALA A O 1
ATOM 1387 N N . ALA A 1 175 ? -14.061 4.209 7.102 1.00 94.44 175 ALA A N 1
ATOM 1388 C CA . ALA A 1 175 ? -12.608 4.141 6.944 1.00 94.44 175 ALA A CA 1
ATOM 1389 C C . ALA A 1 175 ? -12.138 2.726 6.561 1.00 94.44 175 ALA A C 1
ATOM 1391 O O . ALA A 1 175 ? -11.381 2.574 5.607 1.00 94.44 175 ALA A O 1
ATOM 1392 N N . ARG A 1 176 ? -12.647 1.680 7.231 1.00 92.69 176 ARG A N 1
ATOM 1393 C CA . ARG A 1 176 ? -12.337 0.280 6.890 1.00 92.69 176 ARG A CA 1
ATOM 1394 C C . ARG A 1 176 ? -12.778 -0.106 5.480 1.00 92.69 176 ARG A C 1
ATOM 1396 O O . ARG A 1 176 ? -12.052 -0.830 4.812 1.00 92.69 176 ARG A O 1
ATOM 1403 N N . ARG A 1 177 ? -13.936 0.370 5.012 1.00 93.00 177 ARG A N 1
ATOM 1404 C CA . ARG A 1 177 ? -14.391 0.137 3.629 1.00 93.00 177 ARG A CA 1
ATOM 1405 C C . ARG A 1 177 ? -13.509 0.847 2.607 1.00 93.00 177 ARG A C 1
ATOM 1407 O O . ARG A 1 177 ? -13.238 0.268 1.565 1.00 93.00 177 ARG A O 1
ATOM 1414 N N . THR A 1 178 ? -13.042 2.056 2.909 1.00 94.19 178 THR A N 1
ATOM 1415 C CA . THR A 1 178 ? -12.091 2.769 2.047 1.00 94.19 178 THR A CA 1
ATOM 1416 C C . THR A 1 178 ? -10.758 2.032 1.975 1.00 94.19 178 THR A C 1
ATOM 1418 O O . THR A 1 178 ? -10.260 1.808 0.882 1.00 94.19 178 THR A O 1
ATOM 1421 N N . ILE A 1 179 ? -10.215 1.585 3.114 1.00 94.00 179 ILE A N 1
ATO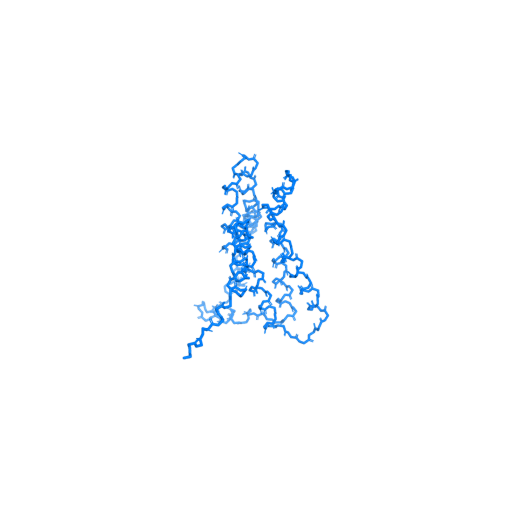M 1422 C CA . ILE A 1 179 ? -8.987 0.773 3.145 1.00 94.00 179 ILE A CA 1
ATOM 1423 C C . ILE A 1 179 ? -9.190 -0.522 2.357 1.00 94.00 179 ILE A C 1
ATOM 1425 O O . ILE A 1 179 ? -8.362 -0.866 1.527 1.00 94.00 179 ILE A O 1
ATOM 1429 N N . PHE A 1 180 ? -10.315 -1.210 2.562 1.00 93.19 180 PHE A N 1
ATOM 1430 C CA . PHE A 1 180 ? -10.661 -2.398 1.787 1.00 93.19 180 PHE A CA 1
ATOM 1431 C C . PHE A 1 180 ? -10.670 -2.120 0.282 1.00 93.19 180 PHE A C 1
ATOM 1433 O O . PHE A 1 180 ? -10.074 -2.887 -0.462 1.00 93.19 180 PHE A O 1
ATOM 1440 N N . ALA A 1 181 ? -11.312 -1.030 -0.151 1.00 92.00 181 ALA A N 1
ATOM 1441 C CA . ALA A 1 181 ? -11.367 -0.645 -1.556 1.00 92.00 181 ALA A CA 1
ATOM 1442 C C . ALA A 1 181 ? -9.963 -0.424 -2.132 1.00 92.00 181 ALA A C 1
ATOM 1444 O O . ALA A 1 181 ? -9.678 -0.943 -3.199 1.00 92.00 181 ALA A O 1
ATOM 1445 N N . VAL A 1 182 ? -9.082 0.258 -1.393 1.00 90.69 182 VAL A N 1
ATOM 1446 C CA . VAL A 1 182 ? -7.678 0.450 -1.788 1.00 90.69 182 VAL A CA 1
ATOM 1447 C C . VAL A 1 182 ? -6.928 -0.879 -1.904 1.00 90.69 182 VAL A C 1
ATOM 1449 O O . VAL A 1 182 ? -6.106 -1.028 -2.791 1.00 90.69 182 VAL A O 1
ATOM 1452 N N . MET A 1 183 ? -7.191 -1.855 -1.031 1.00 88.00 183 MET A N 1
ATOM 1453 C CA . MET A 1 183 ? -6.493 -3.149 -1.072 1.00 88.00 183 MET A CA 1
ATOM 1454 C C . MET A 1 183 ? -6.903 -4.043 -2.249 1.00 88.00 183 MET A C 1
ATOM 1456 O O . MET A 1 183 ? -6.177 -4.978 -2.571 1.00 88.00 183 MET A O 1
ATOM 1460 N N . VAL A 1 184 ? -8.075 -3.819 -2.848 1.00 88.62 184 VAL A N 1
ATOM 1461 C CA . VAL A 1 184 ? -8.590 -4.657 -3.948 1.00 88.62 184 VAL A CA 1
ATOM 1462 C C . VAL A 1 184 ? -8.427 -4.020 -5.330 1.00 88.62 184 VAL A C 1
ATOM 1464 O O . VAL A 1 184 ? -8.813 -4.646 -6.317 1.00 88.62 184 VAL A O 1
ATOM 1467 N N . THR A 1 185 ? -7.900 -2.796 -5.403 1.00 81.00 185 THR A N 1
ATOM 1468 C CA . THR A 1 185 ? -7.649 -2.042 -6.642 1.00 81.00 185 THR A CA 1
ATOM 1469 C C . THR A 1 185 ? -6.163 -1.852 -6.860 1.00 81.00 185 THR A C 1
ATOM 1471 O O . THR A 1 185 ? -5.708 -2.111 -7.991 1.00 81.00 185 THR A O 1
#

Secondary structure (DSSP, 8-state):
--------HHHHHHHHHHHHHHHHHHTT--HHHHHHHHHHHHHHHHHHHH--S-HHHHHHHHHHHHHHHHHHHHHHHHHHH-HHHHHHHHHHHHHHHHHHHHHHHHHHHHS---THHHHHHHHHHHHSS-HHHHHHHH---HHHHHHHHHHHHHHHHHHHHHHHHHHHTT-HHHHHHHHHHHHH-

Foldseek 3Di:
DDDDPPPPVVVVVVVVVVVVVVVVLVVLADPLLVLQLVVLVVLVVCCVVLDDDDPPVVVVVVVVSVVSNVLSSCLSVLCVPDDVSVCCSLCVVVVCVVVVVVVVVVCCVVSVPDCVVVVQVVCCVVPVHNCVPVVCVVDVDVVVVVVVVVVVVVVNVCLVVVLVVCVVVVVNVVSSVSSSVVSVD